Protein AF-A0A943FN64-F1 (afdb_monomer_lite)

pLDDT: mean 82.93, std 13.83, range [32.38, 96.0]

Structure (mmCIF, N/CA/C/O backbone):
data_AF-A0A943FN64-F1
#
_entry.id   AF-A0A943FN64-F1
#
loop_
_atom_site.group_PDB
_atom_site.id
_atom_site.type_symbol
_atom_site.label_atom_id
_atom_site.label_alt_id
_atom_site.label_comp_id
_atom_site.label_asym_id
_atom_site.label_entity_id
_atom_site.label_seq_id
_atom_site.pdbx_PDB_ins_code
_atom_site.Cartn_x
_atom_site.Cartn_y
_atom_site.Cartn_z
_atom_site.occupancy
_atom_site.B_iso_or_equiv
_atom_site.auth_seq_id
_atom_site.auth_comp_id
_atom_site.auth_asym_id
_atom_site.auth_atom_id
_atom_site.pdbx_PDB_model_num
ATOM 1 N N . MET A 1 1 ? -56.396 7.706 81.300 1.00 35.06 1 MET A N 1
ATOM 2 C CA . MET A 1 1 ? -55.263 6.812 80.969 1.00 35.06 1 MET A CA 1
ATOM 3 C C . MET A 1 1 ? -55.609 6.030 79.706 1.00 35.06 1 MET A C 1
ATOM 5 O O . MET A 1 1 ? -56.322 5.039 79.796 1.00 35.06 1 MET A O 1
ATOM 9 N N . HIS A 1 2 ? -55.192 6.500 78.525 1.00 42.75 2 HIS A N 1
ATOM 10 C CA . HIS A 1 2 ? -55.439 5.777 77.271 1.00 42.75 2 HIS A CA 1
ATOM 11 C C . HIS A 1 2 ? -54.360 4.707 77.064 1.00 42.75 2 HIS A C 1
ATOM 13 O O . HIS A 1 2 ? -53.169 5.008 77.015 1.00 42.75 2 HIS A O 1
ATOM 19 N N . LYS A 1 3 ? -54.796 3.446 76.985 1.00 45.81 3 LYS A N 1
ATOM 20 C CA . LYS A 1 3 ? -53.962 2.273 76.707 1.00 45.81 3 LYS A CA 1
ATOM 21 C C . LYS A 1 3 ? -53.493 2.300 75.249 1.00 45.81 3 LYS A C 1
ATOM 23 O O . LYS A 1 3 ? -54.249 1.943 74.354 1.00 45.81 3 LYS A O 1
ATOM 28 N N . LEU A 1 4 ? -52.226 2.632 75.025 1.00 53.38 4 LEU A N 1
ATOM 29 C CA . LEU A 1 4 ? -51.504 2.265 73.807 1.00 53.38 4 LEU A CA 1
ATOM 30 C C . LEU A 1 4 ? -51.121 0.786 73.924 1.00 53.38 4 LEU A C 1
ATOM 32 O O . LEU A 1 4 ? -50.088 0.450 74.497 1.00 53.38 4 LEU A O 1
ATOM 36 N N . LYS A 1 5 ? -51.988 -0.117 73.458 1.00 52.56 5 LYS A N 1
ATOM 37 C CA . LYS A 1 5 ? -51.674 -1.547 73.394 1.00 52.56 5 LYS A CA 1
ATOM 38 C C . LYS A 1 5 ? -51.757 -2.026 71.946 1.00 52.56 5 LYS A C 1
ATOM 40 O O . LYS A 1 5 ? -52.815 -1.986 71.334 1.00 52.56 5 LYS A O 1
ATOM 45 N N . ASN A 1 6 ? -50.628 -2.565 71.488 1.00 53.22 6 ASN A N 1
ATOM 46 C CA . ASN A 1 6 ? -50.543 -3.653 70.517 1.00 53.22 6 ASN A CA 1
ATOM 47 C C . ASN A 1 6 ? -50.672 -3.326 69.015 1.00 53.22 6 ASN A C 1
ATOM 49 O O . ASN A 1 6 ? -51.534 -3.870 68.337 1.00 53.22 6 ASN A O 1
ATOM 53 N N . GLN A 1 7 ? -49.749 -2.518 68.478 1.00 54.69 7 GLN A N 1
ATOM 54 C CA . GLN A 1 7 ? -49.454 -2.484 67.031 1.00 54.69 7 GLN A CA 1
ATOM 55 C C . GLN A 1 7 ? -47.970 -2.711 66.681 1.00 54.69 7 GLN A C 1
ATOM 57 O O . GLN A 1 7 ? -47.631 -2.773 65.505 1.00 54.69 7 GLN A O 1
ATOM 62 N N . GLN A 1 8 ? -47.092 -2.908 67.676 1.00 55.06 8 GLN A N 1
ATOM 63 C CA . GLN A 1 8 ? -45.633 -2.989 67.485 1.00 55.06 8 GLN A CA 1
ATOM 64 C C . GLN A 1 8 ? -45.169 -4.141 66.574 1.00 55.06 8 GLN A C 1
ATOM 66 O O . GLN A 1 8 ? -44.175 -3.983 65.875 1.00 55.06 8 GLN A O 1
ATOM 71 N N . GLY A 1 9 ? -45.880 -5.274 66.527 1.00 57.31 9 GLY A N 1
ATOM 72 C CA . GLY A 1 9 ? -45.532 -6.383 65.625 1.00 57.31 9 GLY A CA 1
ATOM 73 C C . GLY A 1 9 ? -45.861 -6.101 64.155 1.00 57.31 9 GLY A C 1
ATOM 74 O O . GLY A 1 9 ? -45.073 -6.421 63.270 1.00 57.31 9 GLY A O 1
ATOM 75 N N . ALA A 1 10 ? -46.995 -5.442 63.895 1.00 65.06 10 ALA A N 1
ATOM 76 C CA . ALA A 1 10 ? -47.422 -5.092 62.541 1.00 65.06 10 ALA A CA 1
ATOM 77 C C . ALA A 1 10 ? -46.587 -3.941 61.958 1.00 65.06 10 ALA A C 1
ATOM 79 O O . ALA A 1 10 ? -46.220 -3.985 60.786 1.00 65.06 10 ALA A O 1
ATOM 80 N N . THR A 1 11 ? -46.223 -2.941 62.770 1.00 71.12 11 THR A N 1
ATOM 81 C CA . THR A 1 11 ? -45.333 -1.853 62.336 1.00 71.12 11 THR A CA 1
ATOM 82 C C . THR A 1 11 ? -43.892 -2.308 62.136 1.00 71.12 11 THR A C 1
ATOM 84 O O . THR A 1 11 ? -43.253 -1.838 61.200 1.00 71.12 11 THR A O 1
ATOM 87 N N . LEU A 1 12 ? -43.382 -3.248 62.939 1.00 75.81 12 LEU A N 1
ATOM 88 C CA . LEU A 1 12 ? -42.040 -3.808 62.743 1.00 75.81 12 LEU A CA 1
ATOM 89 C C . LEU A 1 12 ? -41.966 -4.687 61.482 1.00 75.81 12 LEU A C 1
ATOM 91 O O . LEU A 1 12 ? -40.995 -4.606 60.733 1.00 75.81 12 LEU A O 1
ATOM 95 N N . MET A 1 13 ? -43.023 -5.451 61.187 1.00 77.19 13 MET A N 1
ATOM 96 C CA . MET A 1 13 ? -43.141 -6.214 59.940 1.00 77.19 13 MET A CA 1
ATOM 97 C C . MET A 1 13 ? -43.264 -5.300 58.711 1.00 77.19 13 MET A C 1
ATOM 99 O O . MET A 1 13 ? -42.582 -5.524 57.713 1.00 77.19 13 MET A O 1
ATOM 103 N N . MET A 1 14 ? -44.076 -4.240 58.792 1.00 82.94 14 MET A N 1
ATOM 104 C CA . MET A 1 14 ? -44.159 -3.219 57.740 1.00 82.94 14 MET A CA 1
ATOM 105 C C . MET A 1 14 ? -42.814 -2.520 57.523 1.00 82.94 14 MET A C 1
ATOM 107 O O . MET A 1 14 ? -42.403 -2.332 56.383 1.00 82.94 14 MET A O 1
ATOM 111 N N . ALA A 1 15 ? -42.090 -2.191 58.596 1.00 81.25 15 ALA A N 1
ATOM 112 C CA . ALA A 1 15 ? -40.762 -1.594 58.498 1.00 81.25 15 ALA A CA 1
ATOM 113 C C . ALA A 1 15 ? -39.759 -2.531 57.806 1.00 81.25 15 ALA A C 1
ATOM 115 O O . ALA A 1 15 ? -39.032 -2.087 56.924 1.00 81.25 15 ALA A O 1
ATOM 116 N N . LEU A 1 16 ? -39.754 -3.826 58.140 1.00 81.94 16 LEU A N 1
ATOM 117 C CA . LEU A 1 16 ? -38.908 -4.833 57.486 1.00 81.94 16 LEU A CA 1
ATOM 118 C C . LEU A 1 16 ? -39.243 -5.016 56.002 1.00 81.94 16 LEU A C 1
ATOM 120 O O . LEU A 1 16 ? -38.331 -5.092 55.182 1.00 81.94 16 LEU A O 1
ATOM 124 N N . LEU A 1 17 ? -40.529 -5.050 55.643 1.00 81.00 17 LEU A N 1
ATOM 125 C CA . LEU A 1 17 ? -40.965 -5.138 54.246 1.00 81.00 17 LEU A CA 1
ATOM 126 C C . LEU A 1 17 ? -40.544 -3.906 53.439 1.00 81.00 17 LEU A C 1
ATOM 128 O O . LEU A 1 17 ? -40.071 -4.048 52.314 1.00 81.00 17 LEU A O 1
ATOM 132 N N . LEU A 1 18 ? -40.661 -2.708 54.019 1.00 83.56 18 LEU A N 1
ATOM 133 C CA . LEU A 1 18 ? -40.190 -1.470 53.393 1.00 83.56 18 LEU A CA 1
ATOM 134 C C . LEU A 1 18 ? -38.666 -1.466 53.222 1.00 83.56 18 LEU A C 1
ATOM 136 O O . LEU A 1 18 ? -38.175 -1.055 52.174 1.00 83.56 18 LEU A O 1
ATOM 140 N N . LEU A 1 19 ? -37.921 -1.961 54.213 1.00 81.88 19 LEU A N 1
ATOM 141 C CA . LEU A 1 19 ? -36.459 -2.056 54.163 1.00 81.88 19 LEU A CA 1
ATOM 142 C C . LEU A 1 19 ? -35.998 -3.069 53.100 1.00 81.88 19 LEU A C 1
ATOM 144 O O . LEU A 1 19 ? -35.044 -2.806 52.369 1.00 81.88 19 LEU A O 1
ATOM 148 N N . LEU A 1 20 ? -36.717 -4.186 52.953 1.00 82.00 20 LEU A N 1
ATOM 149 C CA . LEU A 1 20 ? -36.480 -5.187 51.911 1.00 82.00 20 LEU A CA 1
ATOM 150 C C . LEU A 1 20 ? -36.822 -4.657 50.508 1.00 82.00 20 LEU A C 1
ATOM 152 O O . LEU A 1 20 ? -36.063 -4.857 49.562 1.00 82.00 20 LEU A O 1
ATOM 156 N N . ALA A 1 21 ? -37.942 -3.945 50.361 1.00 78.62 21 ALA A N 1
ATOM 157 C CA . ALA A 1 21 ? -38.298 -3.305 49.098 1.00 78.62 21 ALA A CA 1
ATOM 158 C C . ALA A 1 21 ? -37.261 -2.236 48.708 1.00 78.62 21 ALA A C 1
ATOM 160 O O . ALA A 1 21 ? -36.817 -2.186 47.561 1.00 78.62 21 ALA A O 1
ATOM 161 N N . ALA A 1 22 ? -36.811 -1.426 49.671 1.00 79.81 22 ALA A N 1
ATOM 162 C CA . ALA A 1 22 ? -35.786 -0.408 49.456 1.00 79.81 22 ALA A CA 1
ATOM 163 C C . ALA A 1 22 ? -34.425 -1.007 49.058 1.00 79.81 22 ALA A C 1
ATOM 165 O O . ALA A 1 22 ? -33.737 -0.447 48.197 1.00 79.81 22 ALA A O 1
ATOM 166 N N . SER A 1 23 ? -34.032 -2.150 49.632 1.00 78.44 23 SER A N 1
ATOM 167 C CA . SER A 1 23 ? -32.774 -2.817 49.277 1.00 78.44 23 SER A CA 1
ATOM 168 C C . SER A 1 23 ? -32.811 -3.416 47.868 1.00 78.44 23 SER A C 1
ATOM 170 O O . SER A 1 23 ? -31.848 -3.258 47.117 1.00 78.44 23 SER A O 1
ATOM 172 N N . MET A 1 24 ? -33.937 -4.014 47.460 1.00 82.75 24 MET A N 1
ATOM 173 C CA . MET A 1 24 ? -34.119 -4.539 46.103 1.00 82.75 24 MET A CA 1
ATOM 174 C C . MET A 1 24 ? -34.058 -3.420 45.055 1.00 82.75 24 MET A C 1
ATOM 176 O O . MET A 1 24 ? -33.341 -3.540 44.062 1.00 82.75 24 MET A O 1
ATOM 180 N N . VAL A 1 25 ? -34.749 -2.301 45.300 1.00 80.25 25 VAL A N 1
ATOM 181 C CA . VAL A 1 25 ? -34.718 -1.129 44.411 1.00 80.25 25 VAL A CA 1
ATOM 182 C C . VAL A 1 25 ? -33.304 -0.545 44.318 1.00 80.25 25 VAL A C 1
ATOM 184 O O . VAL A 1 25 ? -32.839 -0.242 43.220 1.00 80.25 25 VAL A O 1
ATOM 187 N N . SER A 1 26 ? -32.577 -0.461 45.436 1.00 80.00 26 SER A N 1
ATOM 188 C CA . SER A 1 26 ? -31.186 0.018 45.452 1.00 80.00 26 SER A CA 1
ATOM 189 C C . SER A 1 26 ? -30.248 -0.881 44.638 1.00 80.00 26 SER A C 1
ATOM 191 O O . SER A 1 26 ? -29.424 -0.377 43.876 1.00 80.00 26 SER A O 1
ATOM 193 N N . ALA A 1 27 ? -30.395 -2.206 44.740 1.00 74.94 27 ALA A N 1
ATOM 194 C CA . ALA A 1 27 ? -29.595 -3.162 43.972 1.00 74.94 27 ALA A CA 1
ATOM 195 C C . ALA A 1 27 ? -29.851 -3.060 42.458 1.00 74.94 27 ALA A C 1
ATOM 197 O O . ALA A 1 27 ? -28.909 -3.122 41.665 1.00 74.94 27 ALA A O 1
ATOM 198 N N . VAL A 1 28 ? -31.107 -2.854 42.047 1.00 75.31 28 VAL A N 1
ATOM 199 C CA . VAL A 1 28 ? -31.470 -2.661 40.633 1.00 75.31 28 VAL A CA 1
ATOM 200 C C . VAL A 1 28 ? -30.899 -1.349 40.092 1.00 75.31 28 VAL A C 1
ATOM 202 O O . VAL A 1 28 ? -30.296 -1.357 39.021 1.00 75.31 28 VAL A O 1
ATOM 205 N N . ILE A 1 29 ? -31.024 -0.241 40.832 1.00 78.94 29 ILE A N 1
ATOM 206 C CA . ILE A 1 29 ? -30.464 1.060 40.427 1.00 78.94 29 ILE A CA 1
ATOM 207 C C . ILE A 1 29 ? -28.940 0.977 40.309 1.00 78.94 29 ILE A C 1
ATOM 209 O O . ILE A 1 29 ? -28.384 1.445 39.317 1.00 78.94 29 ILE A O 1
ATOM 213 N N . LEU A 1 30 ? -28.267 0.341 41.273 1.00 72.38 30 LEU A N 1
ATOM 214 C CA . LEU A 1 30 ? -26.818 0.149 41.231 1.00 72.38 30 LEU A CA 1
ATOM 215 C C . LEU A 1 30 ? -26.409 -0.687 40.014 1.00 72.38 30 LEU A C 1
ATOM 217 O O . LEU A 1 30 ? -25.522 -0.284 39.272 1.00 72.38 30 LEU A O 1
ATOM 221 N N . THR A 1 31 ? -27.100 -1.799 39.751 1.00 68.88 31 THR A N 1
ATOM 222 C CA . THR A 1 31 ? -26.827 -2.660 38.588 1.00 68.88 31 THR A CA 1
ATOM 223 C C . THR A 1 31 ? -27.058 -1.916 37.272 1.00 68.88 31 THR A C 1
ATOM 225 O O . THR A 1 31 ? -26.237 -2.007 36.360 1.00 68.88 31 THR A O 1
ATOM 228 N N . ALA A 1 32 ? -28.131 -1.128 37.172 1.00 62.03 32 ALA A N 1
ATOM 229 C CA . ALA A 1 32 ? -28.422 -0.304 36.003 1.00 62.03 32 ALA A CA 1
ATOM 230 C C . ALA A 1 32 ? -27.352 0.781 35.788 1.00 62.03 32 ALA A C 1
ATOM 232 O O . ALA A 1 32 ? -26.863 0.941 34.666 1.00 62.03 32 ALA A O 1
ATOM 233 N N . ALA A 1 33 ? -26.925 1.465 36.854 1.00 62.78 33 ALA A N 1
ATOM 234 C CA . ALA A 1 33 ? -25.858 2.462 36.817 1.00 62.78 33 ALA A CA 1
ATOM 235 C C . ALA A 1 33 ? -24.506 1.840 36.435 1.00 62.78 33 ALA A C 1
ATOM 237 O O . ALA A 1 33 ? -23.836 2.349 35.540 1.00 62.78 33 ALA A O 1
ATOM 238 N N . THR A 1 34 ? -24.131 0.702 37.031 1.00 67.81 34 THR A N 1
ATOM 239 C CA . THR A 1 34 ? -22.907 -0.034 36.679 1.00 67.81 34 THR A CA 1
ATOM 240 C C . THR A 1 34 ? -22.961 -0.554 35.244 1.00 67.81 34 THR A C 1
ATOM 242 O O . THR A 1 34 ? -21.963 -0.470 34.537 1.00 67.81 34 THR A O 1
ATOM 245 N N . SER A 1 35 ? -24.114 -1.046 34.774 1.00 61.06 35 SER A N 1
ATOM 246 C CA . SER A 1 35 ? -24.270 -1.480 33.379 1.00 61.06 35 SER A CA 1
ATOM 247 C C . SER A 1 35 ? -24.101 -0.315 32.403 1.00 61.06 35 SER A C 1
ATOM 249 O O . SER A 1 35 ? -23.416 -0.463 31.396 1.00 61.06 35 SER A O 1
ATOM 251 N N . SER A 1 36 ? -24.649 0.858 32.737 1.00 61.72 36 SER A N 1
ATOM 252 C CA . SER A 1 36 ? -24.532 2.076 31.932 1.00 61.72 36 SER A CA 1
ATOM 253 C C . SER A 1 36 ? -23.096 2.602 31.926 1.00 61.72 36 SER A C 1
ATOM 255 O O . SER A 1 36 ? -22.594 2.983 30.872 1.00 61.72 36 SER A O 1
ATOM 257 N N . ALA A 1 37 ? -22.414 2.561 33.076 1.00 64.00 37 ALA A N 1
ATOM 258 C CA . ALA A 1 37 ? -21.006 2.930 33.209 1.00 64.00 37 ALA A CA 1
ATOM 259 C C . ALA A 1 37 ? -20.096 2.005 32.387 1.00 64.00 37 ALA A C 1
ATOM 261 O O . ALA A 1 37 ? -19.296 2.494 31.597 1.00 64.00 37 ALA A O 1
ATOM 262 N N . ARG A 1 38 ? -20.286 0.681 32.476 1.00 64.44 38 ARG A N 1
ATOM 263 C CA . ARG A 1 38 ? -19.555 -0.293 31.646 1.00 64.44 38 ARG A CA 1
ATOM 264 C C . ARG A 1 38 ? -19.809 -0.086 30.156 1.00 64.44 38 ARG A C 1
ATOM 266 O O . ARG A 1 38 ? -18.881 -0.155 29.362 1.00 64.44 38 ARG A O 1
ATOM 273 N N . ARG A 1 39 ? -21.055 0.202 29.767 1.00 64.56 39 ARG A N 1
ATOM 274 C CA . ARG A 1 39 ? -21.396 0.525 28.372 1.00 64.56 39 ARG A CA 1
ATOM 275 C C . ARG A 1 39 ? -20.655 1.768 27.887 1.00 64.56 39 ARG A C 1
ATOM 277 O O . ARG A 1 39 ? -20.166 1.774 26.768 1.00 64.56 39 ARG A O 1
ATOM 284 N N . LEU A 1 40 ? -20.560 2.797 28.728 1.00 68.62 40 LEU A N 1
ATOM 285 C CA . LEU A 1 40 ? -19.849 4.032 28.409 1.00 68.62 40 LEU A CA 1
ATOM 286 C C . LEU A 1 40 ? -18.331 3.818 28.299 1.00 68.62 40 LEU A C 1
ATOM 288 O O . LEU A 1 40 ? -17.702 4.385 27.408 1.00 68.62 40 LEU A O 1
ATOM 292 N N . GLU A 1 41 ? -17.748 3.009 29.183 1.00 70.56 41 GLU A N 1
ATOM 293 C CA . GLU A 1 41 ? -16.330 2.639 29.123 1.00 70.56 41 GLU A CA 1
ATOM 294 C C . GLU A 1 41 ? -16.016 1.814 27.870 1.00 70.56 41 GLU A C 1
ATOM 296 O O . GLU A 1 41 ? -15.083 2.158 27.146 1.00 70.56 41 GLU A O 1
ATOM 301 N N . ASN A 1 42 ? -16.839 0.814 27.541 1.00 69.50 42 ASN A N 1
ATOM 302 C CA . ASN A 1 42 ? -16.681 0.022 26.318 1.00 69.50 42 ASN A CA 1
ATOM 303 C C . ASN A 1 42 ? -16.861 0.875 25.053 1.00 69.50 42 ASN A C 1
ATOM 305 O O . ASN A 1 42 ? -16.061 0.770 24.126 1.00 69.50 42 ASN A O 1
ATOM 309 N N . ASP A 1 43 ? -17.853 1.772 25.022 1.00 74.56 43 ASP A N 1
ATOM 310 C CA . ASP A 1 43 ? -18.037 2.716 23.912 1.00 74.56 43 ASP A CA 1
ATOM 311 C C . ASP A 1 43 ? -16.817 3.635 23.750 1.00 74.56 43 ASP A C 1
ATOM 313 O O . ASP A 1 43 ? -16.452 4.002 22.631 1.00 74.56 43 ASP A O 1
ATOM 317 N N . ARG A 1 44 ? -16.171 4.026 24.855 1.00 77.38 44 ARG A N 1
ATOM 318 C CA . ARG A 1 44 ? -14.956 4.845 24.823 1.00 77.38 44 ARG A CA 1
ATOM 319 C C . ARG A 1 44 ? -13.754 4.052 24.314 1.00 77.38 44 ARG A C 1
ATOM 321 O O . ARG A 1 44 ? -13.059 4.560 23.436 1.00 77.38 44 ARG A O 1
ATOM 328 N N . ALA A 1 45 ? -13.548 2.835 24.812 1.00 77.12 45 ALA A N 1
ATOM 329 C CA . ALA A 1 45 ? -12.474 1.948 24.372 1.00 77.12 45 ALA A CA 1
ATOM 330 C C . ALA A 1 45 ? -12.596 1.626 22.873 1.00 77.12 45 ALA A C 1
ATOM 332 O O . ALA A 1 45 ? -11.653 1.837 22.116 1.00 77.12 45 ALA A O 1
ATOM 333 N N . ALA A 1 46 ? -13.793 1.255 22.407 1.00 76.38 46 ALA A N 1
ATOM 334 C CA . ALA A 1 46 ? -14.058 0.986 20.992 1.00 76.38 46 ALA A CA 1
ATOM 335 C C . ALA A 1 46 ? -13.832 2.219 20.096 1.00 76.38 46 ALA A C 1
ATOM 337 O O . ALA A 1 46 ? -13.328 2.105 18.977 1.00 76.38 46 ALA A O 1
ATOM 338 N N . ARG A 1 47 ? -14.168 3.426 20.576 1.00 78.69 47 ARG A N 1
ATOM 339 C CA . ARG A 1 47 ? -13.870 4.672 19.847 1.00 78.69 47 ARG A CA 1
ATOM 340 C C . ARG A 1 47 ? -12.375 4.949 19.768 1.00 78.69 47 ARG A C 1
ATOM 342 O O . ARG A 1 47 ? -11.911 5.384 18.719 1.00 78.69 47 ARG A O 1
ATOM 349 N N . GLN A 1 48 ? -11.637 4.735 20.854 1.00 80.94 48 GLN A N 1
ATOM 350 C CA . GLN A 1 48 ? -10.187 4.924 20.868 1.00 80.94 48 GLN A CA 1
ATOM 351 C C . GLN A 1 48 ? -9.504 3.939 19.917 1.00 80.94 48 GLN A C 1
ATOM 353 O O . GLN A 1 48 ? -8.755 4.386 19.054 1.00 80.94 48 GLN A O 1
ATOM 358 N N . ALA A 1 49 ? -9.870 2.657 19.971 1.00 82.19 49 ALA A N 1
ATOM 359 C CA . ALA A 1 49 ? -9.414 1.633 19.034 1.00 82.19 49 ALA A CA 1
ATOM 360 C C . ALA A 1 49 ? -9.640 2.048 17.571 1.00 82.19 49 ALA A C 1
ATOM 362 O O . ALA A 1 49 ? -8.708 2.083 16.768 1.00 82.19 49 ALA A O 1
ATOM 363 N N . TYR A 1 50 ? -10.866 2.463 17.231 1.00 84.00 50 TYR A N 1
ATOM 364 C CA . TYR A 1 50 ? -11.189 2.940 15.886 1.00 84.00 50 TYR A CA 1
ATOM 365 C C . TYR A 1 50 ? -10.332 4.142 15.465 1.00 84.00 50 TYR A C 1
ATOM 367 O O . TYR A 1 50 ? -9.856 4.198 14.331 1.00 84.00 50 TYR A O 1
ATOM 375 N N . LEU A 1 51 ? -10.125 5.126 16.345 1.00 85.75 51 LEU A N 1
ATOM 376 C CA . LEU A 1 51 ? -9.316 6.307 16.036 1.00 85.75 51 LEU A CA 1
ATOM 377 C C . LEU A 1 51 ? -7.842 5.952 15.821 1.00 85.75 51 LEU A C 1
ATOM 379 O O . LEU A 1 51 ? -7.241 6.472 14.883 1.00 85.75 51 LEU A O 1
ATOM 383 N N . THR A 1 52 ? -7.284 5.049 16.625 1.00 86.75 52 THR A N 1
ATOM 384 C CA . THR A 1 52 ? -5.903 4.572 16.477 1.00 86.75 52 THR A CA 1
ATOM 385 C C . THR A 1 52 ? -5.726 3.840 15.147 1.00 86.75 52 THR A C 1
ATOM 387 O O . THR A 1 52 ? -4.901 4.246 14.326 1.00 86.75 52 THR A O 1
ATOM 390 N N . VAL A 1 53 ? -6.571 2.841 14.867 1.00 89.38 53 VAL A N 1
ATOM 391 C CA . VAL A 1 53 ? -6.490 2.047 13.629 1.00 89.38 53 VAL A CA 1
ATOM 392 C C . VAL A 1 53 ? -6.779 2.909 12.395 1.00 89.38 53 VAL A C 1
ATOM 394 O O . VAL A 1 53 ? -6.082 2.803 11.388 1.00 89.38 53 VAL A O 1
ATOM 397 N N . SER A 1 54 ? -7.757 3.820 12.454 1.00 89.50 54 SER A N 1
ATOM 398 C CA . SER A 1 54 ? -8.052 4.724 11.329 1.00 89.50 54 SER A CA 1
ATOM 399 C C . SER A 1 54 ? -6.956 5.762 11.091 1.00 89.50 54 SER A C 1
ATOM 401 O O . SER A 1 54 ? -6.710 6.125 9.941 1.00 89.50 54 SER A O 1
ATOM 403 N N . SER A 1 55 ? -6.270 6.221 12.141 1.00 88.38 55 SER A N 1
ATOM 404 C CA . SER A 1 55 ? -5.111 7.110 12.001 1.00 88.38 55 SER A CA 1
ATOM 405 C C . SER A 1 55 ? -3.944 6.375 11.353 1.00 88.38 55 SER A C 1
ATOM 407 O O . SER A 1 55 ? -3.381 6.885 10.387 1.00 88.38 55 SER A O 1
ATOM 409 N N . ALA A 1 56 ? -3.653 5.148 11.797 1.00 89.00 56 ALA A N 1
ATOM 410 C CA . ALA A 1 56 ? -2.671 4.283 11.151 1.00 89.00 56 ALA A CA 1
ATOM 411 C C . ALA A 1 56 ? -3.019 4.052 9.672 1.00 89.00 56 ALA A C 1
ATOM 413 O O . ALA A 1 56 ? -2.187 4.294 8.804 1.00 89.00 56 ALA A O 1
ATOM 414 N N . ALA A 1 57 ? -4.270 3.700 9.360 1.00 91.44 57 ALA A N 1
ATOM 415 C CA . ALA A 1 57 ? -4.725 3.481 7.987 1.00 91.44 57 ALA A CA 1
ATOM 416 C C . ALA A 1 57 ? -4.547 4.724 7.100 1.00 91.44 57 ALA A C 1
ATOM 418 O O . ALA A 1 57 ? -4.116 4.607 5.956 1.00 91.44 57 ALA A O 1
ATOM 419 N N . ARG A 1 58 ? -4.844 5.923 7.616 1.00 91.50 58 ARG A N 1
ATOM 420 C CA . ARG A 1 58 ? -4.622 7.176 6.876 1.00 91.50 58 ARG A CA 1
ATOM 421 C C . ARG A 1 58 ? -3.140 7.450 6.650 1.00 91.50 58 ARG A C 1
ATOM 423 O O . ARG A 1 58 ? -2.787 7.825 5.542 1.00 91.50 58 ARG A O 1
ATOM 430 N N . LEU A 1 59 ? -2.287 7.208 7.647 1.00 91.62 59 LEU A N 1
ATOM 431 C CA . LEU A 1 59 ? -0.835 7.334 7.489 1.00 91.62 59 LEU A CA 1
ATOM 432 C C . LEU A 1 59 ? -0.303 6.376 6.412 1.00 91.62 59 LEU A C 1
ATOM 434 O O . LEU A 1 59 ? 0.453 6.810 5.549 1.00 91.62 59 LEU A O 1
ATOM 438 N N . LEU A 1 60 ? -0.739 5.106 6.418 1.00 92.88 60 LEU A N 1
ATOM 439 C CA . LEU A 1 60 ? -0.396 4.129 5.371 1.00 92.88 60 LEU A CA 1
ATOM 440 C C . LEU A 1 60 ? -0.847 4.609 3.994 1.00 92.88 60 LEU A C 1
ATOM 442 O O . LEU A 1 60 ? -0.072 4.599 3.042 1.00 92.88 60 LEU A O 1
ATOM 446 N N . ARG A 1 61 ? -2.109 5.032 3.893 1.00 94.50 61 ARG A N 1
ATOM 447 C CA . ARG A 1 61 ? -2.696 5.514 2.646 1.00 94.50 61 ARG A CA 1
ATOM 448 C C . ARG A 1 61 ? -1.903 6.692 2.096 1.00 94.50 61 ARG A C 1
ATOM 450 O O . ARG A 1 61 ? -1.550 6.677 0.926 1.00 94.50 61 ARG A O 1
ATOM 457 N N . ASP A 1 62 ? -1.639 7.697 2.921 1.00 94.00 62 ASP A N 1
ATOM 458 C CA . ASP A 1 62 ? -1.011 8.934 2.470 1.00 94.00 62 ASP A CA 1
ATOM 459 C C . ASP A 1 62 ? 0.456 8.696 2.054 1.00 94.00 62 ASP A C 1
ATOM 461 O O . ASP A 1 62 ? 0.900 9.271 1.064 1.00 94.00 62 ASP A O 1
ATOM 465 N N . ASP A 1 63 ? 1.197 7.803 2.721 1.00 94.25 63 ASP A N 1
ATOM 466 C CA . ASP A 1 63 ? 2.558 7.411 2.304 1.00 94.25 63 ASP A CA 1
ATOM 467 C C . ASP A 1 63 ? 2.553 6.665 0.958 1.00 94.25 63 ASP A C 1
ATOM 469 O O . ASP A 1 63 ? 3.337 6.994 0.069 1.00 94.25 63 ASP A O 1
ATOM 473 N N . ILE A 1 64 ? 1.611 5.735 0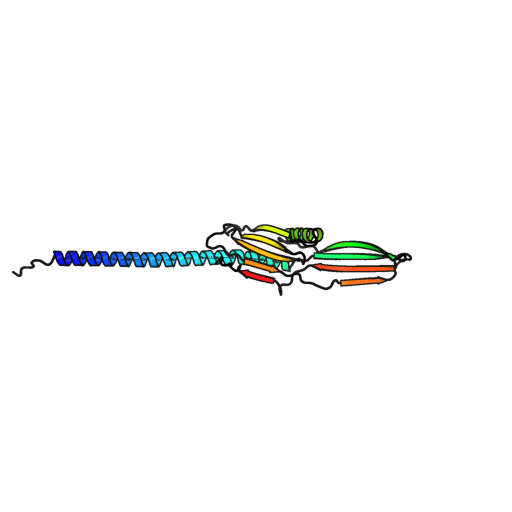.754 1.00 94.50 64 ILE A N 1
ATOM 474 C CA . ILE A 1 64 ? 1.489 4.969 -0.500 1.00 94.50 64 ILE A CA 1
ATOM 475 C C . ILE A 1 64 ? 1.016 5.853 -1.660 1.00 94.50 64 ILE A C 1
ATOM 477 O O . ILE A 1 64 ? 1.520 5.720 -2.771 1.00 94.50 64 ILE A O 1
ATOM 481 N N . LEU A 1 65 ? 0.081 6.777 -1.427 1.00 94.19 65 LEU A N 1
ATOM 482 C CA . LEU A 1 65 ? -0.390 7.708 -2.461 1.00 94.19 65 LEU A CA 1
ATOM 483 C C . LEU A 1 65 ? 0.709 8.670 -2.934 1.00 94.19 65 LEU A C 1
ATOM 485 O O . LEU A 1 65 ? 0.660 9.147 -4.064 1.00 94.19 65 LEU A O 1
ATOM 489 N N . ASN A 1 66 ? 1.708 8.938 -2.092 1.00 93.31 66 ASN A N 1
ATOM 490 C CA . ASN A 1 66 ? 2.887 9.720 -2.463 1.00 93.31 66 ASN A CA 1
ATOM 491 C C . ASN A 1 66 ? 4.011 8.864 -3.080 1.00 93.31 66 ASN A C 1
ATOM 493 O O . ASN A 1 66 ? 5.030 9.404 -3.516 1.00 93.31 66 ASN A O 1
ATOM 497 N N . ALA A 1 67 ? 3.849 7.540 -3.131 1.00 94.25 67 ALA A N 1
ATOM 498 C CA . ALA A 1 67 ? 4.824 6.621 -3.693 1.00 94.25 67 ALA A CA 1
ATOM 499 C C . ALA A 1 67 ? 4.559 6.333 -5.179 1.00 94.25 67 ALA A C 1
ATOM 501 O O . ALA A 1 67 ? 3.423 6.258 -5.646 1.00 94.25 67 ALA A O 1
ATOM 502 N N . SER A 1 68 ? 5.636 6.109 -5.931 1.00 94.06 68 SER A N 1
ATOM 503 C CA . SER A 1 68 ? 5.559 5.593 -7.297 1.00 94.06 68 SER A CA 1
ATOM 504 C C . SER A 1 68 ? 6.817 4.815 -7.668 1.00 94.06 68 SER A C 1
ATOM 506 O O . SER A 1 68 ? 7.897 5.043 -7.115 1.00 94.06 68 SER A O 1
ATOM 508 N N . PHE A 1 69 ? 6.665 3.904 -8.623 1.00 94.31 69 PHE A N 1
ATOM 509 C CA . PHE A 1 69 ? 7.771 3.315 -9.365 1.00 94.31 69 PHE A CA 1
ATOM 510 C C . PHE A 1 69 ? 7.777 3.899 -10.768 1.00 94.31 69 PHE A C 1
ATOM 512 O O . PHE A 1 69 ? 6.744 3.894 -11.435 1.00 94.31 69 PHE A O 1
ATOM 519 N N . VAL A 1 70 ? 8.933 4.361 -11.235 1.00 94.31 70 VAL A N 1
ATOM 520 C CA . VAL A 1 70 ? 9.113 4.768 -12.633 1.00 94.31 70 VAL A CA 1
ATOM 521 C C . VAL A 1 70 ? 10.223 3.925 -13.228 1.00 94.31 70 VAL A C 1
ATOM 523 O O . VAL A 1 70 ? 11.356 3.946 -12.746 1.00 94.31 70 VAL A O 1
ATOM 526 N N . GLN A 1 71 ? 9.888 3.180 -14.276 1.00 93.75 71 GLN A N 1
ATOM 527 C CA . GLN A 1 71 ? 10.812 2.331 -15.009 1.00 93.75 71 GLN A CA 1
ATOM 528 C C . GLN A 1 71 ? 10.960 2.848 -16.433 1.00 93.75 71 GLN A C 1
ATOM 530 O O . GLN A 1 71 ? 9.980 2.985 -17.163 1.00 93.75 71 GLN A O 1
ATOM 535 N N . GLU A 1 72 ? 12.199 3.083 -16.838 1.00 95.25 72 GLU A N 1
ATOM 536 C CA . GLU A 1 72 ? 12.561 3.411 -18.209 1.00 95.25 72 GLU A CA 1
ATOM 537 C C . GLU A 1 72 ? 13.158 2.168 -18.869 1.00 95.25 72 GLU A C 1
ATOM 539 O O . GLU A 1 72 ? 14.081 1.553 -18.334 1.00 95.25 72 GLU A O 1
ATOM 544 N N . THR A 1 73 ? 12.615 1.775 -20.018 1.00 95.44 73 THR A N 1
ATOM 545 C CA . THR A 1 73 ? 13.130 0.678 -20.841 1.00 95.44 73 THR A CA 1
ATOM 546 C C . THR A 1 73 ? 13.543 1.221 -22.195 1.00 95.44 73 THR A C 1
ATOM 548 O O . THR A 1 73 ? 12.717 1.749 -22.939 1.00 95.44 73 THR A O 1
ATOM 551 N N . VAL A 1 74 ? 14.826 1.081 -22.515 1.00 95.75 74 VAL A N 1
ATOM 552 C CA . VAL A 1 74 ? 15.407 1.502 -23.787 1.00 95.75 74 VAL A CA 1
ATOM 553 C C . VAL A 1 74 ? 15.617 0.271 -24.653 1.00 95.75 74 VAL A C 1
ATOM 555 O O . VAL A 1 74 ? 16.410 -0.610 -24.317 1.00 95.75 74 VAL A O 1
ATOM 558 N N . LYS A 1 75 ? 14.918 0.232 -25.785 1.00 96.00 75 LYS A N 1
ATOM 559 C CA . LYS A 1 75 ? 15.059 -0.771 -26.836 1.00 96.00 75 LYS A CA 1
ATOM 560 C C . LYS A 1 75 ? 15.842 -0.181 -28.000 1.00 96.00 75 LYS A C 1
ATOM 562 O O . LYS A 1 75 ? 15.361 0.730 -28.670 1.00 96.00 75 LYS A O 1
ATOM 567 N N . THR A 1 76 ? 17.019 -0.727 -28.277 1.00 94.81 76 THR A N 1
ATOM 568 C CA . THR A 1 76 ? 17.805 -0.377 -29.467 1.00 94.81 76 THR A CA 1
ATOM 569 C C . THR A 1 76 ? 17.584 -1.437 -30.532 1.00 94.81 76 THR A C 1
ATOM 571 O O . THR A 1 76 ? 17.904 -2.601 -30.313 1.00 94.81 76 THR A O 1
ATOM 574 N N . THR A 1 77 ? 17.042 -1.041 -31.679 1.00 94.88 77 THR A N 1
ATOM 575 C CA . THR A 1 77 ? 16.838 -1.897 -32.852 1.00 94.88 77 THR A CA 1
ATOM 576 C C . THR A 1 77 ? 17.905 -1.583 -33.893 1.00 94.88 77 THR A C 1
ATOM 578 O O . THR A 1 77 ? 18.117 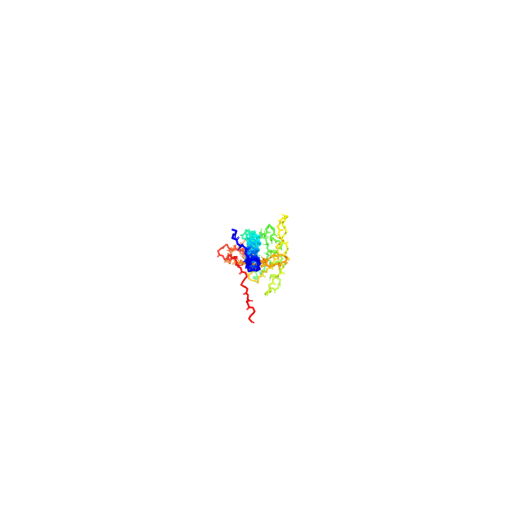-0.426 -34.262 1.00 94.88 77 THR A O 1
ATOM 581 N N . TYR A 1 78 ? 18.589 -2.614 -34.370 1.00 93.69 78 TYR A N 1
ATOM 582 C CA . TYR A 1 78 ? 19.690 -2.510 -35.320 1.00 93.69 78 TYR A CA 1
ATOM 583 C C . TYR A 1 78 ? 19.206 -2.708 -36.763 1.00 93.69 78 TYR A C 1
ATOM 585 O O . TYR A 1 78 ? 18.109 -3.203 -37.022 1.00 93.69 78 TYR A O 1
ATOM 593 N N . THR A 1 79 ? 20.028 -2.317 -37.736 1.00 92.00 79 THR A N 1
ATOM 594 C CA . THR A 1 79 ? 19.694 -2.417 -39.170 1.00 92.00 79 THR A CA 1
ATOM 595 C C . THR A 1 79 ? 19.589 -3.856 -39.681 1.00 92.00 79 THR A C 1
ATOM 597 O O . THR A 1 79 ? 18.968 -4.091 -40.712 1.00 92.00 79 THR A O 1
ATOM 600 N N . ASN A 1 80 ? 20.152 -4.819 -38.947 1.00 93.56 80 ASN A N 1
ATOM 601 C CA . ASN A 1 80 ? 20.002 -6.261 -39.165 1.00 93.56 80 ASN A CA 1
ATOM 602 C C . ASN A 1 80 ? 18.774 -6.866 -38.448 1.00 93.56 80 ASN A C 1
ATOM 604 O O . ASN A 1 80 ? 18.718 -8.081 -38.275 1.00 93.56 80 ASN A O 1
ATOM 608 N N . ASP A 1 81 ? 17.858 -6.027 -37.958 1.00 90.00 81 ASP A N 1
ATOM 609 C CA . ASP A 1 81 ? 16.615 -6.388 -37.258 1.00 90.00 81 ASP A CA 1
ATOM 610 C C . ASP A 1 81 ? 16.783 -7.107 -35.909 1.00 90.00 81 ASP A C 1
ATOM 612 O O . ASP A 1 81 ? 15.810 -7.561 -35.308 1.00 90.00 81 ASP A O 1
ATOM 616 N N . THR A 1 82 ? 18.003 -7.161 -35.369 1.00 94.94 82 THR A N 1
ATOM 617 C CA . THR A 1 82 ? 18.215 -7.540 -33.963 1.00 94.94 82 THR A CA 1
ATOM 618 C C . THR A 1 82 ? 17.880 -6.384 -33.020 1.00 94.94 82 THR A C 1
ATOM 620 O O . THR A 1 82 ? 17.932 -5.216 -33.411 1.00 94.94 82 THR A O 1
ATOM 623 N N . SER A 1 83 ? 17.563 -6.691 -31.758 1.00 93.12 83 SER A N 1
ATOM 624 C CA . SER A 1 83 ? 17.340 -5.672 -30.729 1.00 93.12 83 SER A CA 1
ATOM 625 C C . SER A 1 83 ? 17.987 -6.013 -29.393 1.00 93.12 83 SER A C 1
ATOM 627 O O . SER A 1 83 ? 18.013 -7.176 -28.992 1.00 93.12 83 SER A O 1
ATOM 629 N N . THR A 1 84 ? 18.434 -4.987 -28.676 1.00 95.62 84 THR A N 1
ATOM 630 C CA . THR A 1 84 ? 18.829 -5.060 -27.264 1.00 95.62 84 THR A CA 1
ATOM 631 C C . THR A 1 84 ? 17.882 -4.217 -26.422 1.00 95.62 84 THR A C 1
ATOM 633 O O . THR A 1 84 ? 17.408 -3.171 -26.867 1.00 95.62 84 THR A O 1
ATOM 636 N N . GLU A 1 85 ? 17.597 -4.672 -25.206 1.00 95.50 85 GLU A N 1
ATOM 637 C CA . GLU A 1 85 ? 16.745 -3.959 -24.255 1.00 95.50 85 GLU A CA 1
ATOM 638 C C . GLU A 1 85 ? 17.488 -3.781 -22.934 1.00 95.50 85 GLU A C 1
ATOM 640 O O . GLU A 1 85 ? 18.197 -4.674 -22.467 1.00 95.50 85 GLU A O 1
ATOM 645 N N . THR A 1 86 ? 17.371 -2.598 -22.343 1.00 94.81 86 THR A N 1
ATOM 646 C CA . THR A 1 86 ? 17.892 -2.304 -21.007 1.00 94.81 86 THR A CA 1
ATOM 647 C C . THR A 1 86 ? 16.833 -1.548 -20.230 1.00 94.81 86 THR A C 1
ATOM 649 O O . THR A 1 86 ? 16.317 -0.541 -20.712 1.00 94.81 86 THR A O 1
ATOM 652 N N . SER A 1 87 ? 16.527 -2.022 -19.025 1.00 92.06 87 SER A N 1
ATOM 653 C CA . SER A 1 87 ? 15.574 -1.378 -18.125 1.00 92.06 87 SER A CA 1
ATOM 654 C C . SER A 1 87 ? 16.285 -0.821 -16.902 1.00 92.06 87 SER A C 1
ATOM 656 O O . SER A 1 87 ? 17.199 -1.443 -16.357 1.00 92.06 87 SER A O 1
ATOM 658 N N . ARG A 1 88 ? 15.840 0.347 -16.450 1.00 92.69 88 ARG A N 1
ATOM 659 C CA . ARG A 1 88 ? 16.312 0.989 -15.229 1.00 92.69 88 ARG A CA 1
ATOM 660 C C . ARG A 1 88 ? 15.137 1.592 -14.477 1.00 92.69 88 ARG A C 1
ATOM 662 O O . ARG A 1 88 ? 14.315 2.297 -15.054 1.00 92.69 88 ARG A O 1
ATOM 669 N N . GLU A 1 89 ? 15.105 1.366 -13.171 1.00 91.75 89 GLU A N 1
ATOM 670 C CA . GLU A 1 89 ? 14.226 2.114 -12.279 1.00 91.75 89 GLU A CA 1
ATOM 671 C C . GLU A 1 89 ? 14.823 3.512 -12.045 1.00 91.75 89 GLU A C 1
ATOM 673 O O . GLU A 1 89 ? 15.961 3.652 -11.586 1.00 91.75 89 GLU A O 1
ATOM 678 N N . THR A 1 90 ? 14.087 4.549 -12.441 1.00 91.06 90 THR A N 1
ATOM 679 C CA . THR A 1 90 ? 14.489 5.958 -12.305 1.00 91.06 90 THR A CA 1
ATOM 680 C C . THR A 1 90 ? 13.887 6.600 -11.061 1.00 91.06 90 THR A C 1
ATOM 682 O O . THR A 1 90 ? 14.473 7.532 -10.517 1.00 91.06 90 THR A O 1
ATOM 685 N N . THR A 1 91 ? 12.751 6.082 -10.588 1.00 93.50 91 THR A N 1
ATOM 686 C CA . THR A 1 91 ? 12.099 6.499 -9.342 1.00 93.50 91 THR A CA 1
ATOM 687 C C . THR A 1 91 ? 11.658 5.270 -8.564 1.00 93.50 91 THR A C 1
ATOM 689 O O . THR A 1 91 ? 11.035 4.373 -9.131 1.00 93.50 91 THR A O 1
ATOM 692 N N . SER A 1 92 ? 11.944 5.270 -7.264 1.00 92.75 92 SER A N 1
ATOM 693 C CA . SER A 1 92 ? 11.535 4.225 -6.327 1.00 92.75 92 SER A CA 1
ATOM 694 C C . SER A 1 92 ? 10.790 4.847 -5.144 1.00 92.75 92 SER A C 1
ATOM 696 O O . SER A 1 92 ? 11.160 5.946 -4.715 1.00 92.75 92 SER A O 1
ATOM 698 N N . PRO A 1 93 ? 9.844 4.128 -4.518 1.00 93.19 93 PRO A N 1
ATOM 699 C CA . PRO A 1 93 ? 9.208 4.566 -3.287 1.00 93.19 93 PRO A CA 1
ATOM 700 C C . PRO A 1 93 ? 10.212 4.860 -2.172 1.00 93.19 93 PRO A C 1
ATOM 702 O O . PRO A 1 93 ? 11.220 4.157 -1.991 1.00 93.19 93 PRO A O 1
ATOM 705 N N . THR A 1 94 ? 9.883 5.886 -1.396 1.00 91.38 94 THR A N 1
ATOM 706 C CA . THR A 1 94 ? 10.538 6.263 -0.140 1.00 91.38 94 THR A CA 1
ATOM 707 C C . THR A 1 94 ? 9.470 6.388 0.945 1.00 91.38 94 THR A C 1
ATOM 709 O O . THR A 1 94 ? 8.299 6.153 0.664 1.00 91.38 94 THR A O 1
ATOM 712 N N . GLY A 1 95 ? 9.870 6.687 2.178 1.00 89.06 95 GLY A N 1
ATOM 713 C CA . GLY A 1 95 ? 8.950 6.670 3.311 1.00 89.06 95 GLY A CA 1
ATOM 714 C C . GLY A 1 95 ? 8.907 5.307 3.986 1.00 89.06 95 GLY A C 1
ATOM 715 O O . GLY A 1 95 ? 9.779 4.455 3.781 1.00 89.06 95 GLY A O 1
ATOM 716 N N . PHE A 1 96 ? 7.923 5.122 4.852 1.00 87.31 96 PHE A N 1
ATOM 717 C CA . PHE A 1 96 ? 7.923 3.995 5.775 1.00 87.31 96 PHE A CA 1
ATOM 718 C C . PHE A 1 96 ? 7.302 2.728 5.158 1.00 87.31 96 PHE A C 1
ATOM 720 O O . PHE A 1 96 ? 7.665 1.625 5.559 1.00 87.31 96 PHE A O 1
ATOM 727 N N . THR A 1 97 ? 6.449 2.855 4.133 1.00 91.75 97 THR A N 1
ATOM 728 C CA . THR A 1 97 ? 5.912 1.709 3.369 1.00 91.75 97 THR A CA 1
ATOM 729 C C . THR A 1 97 ? 6.849 1.236 2.253 1.00 91.75 97 THR A C 1
ATOM 731 O O . THR A 1 97 ? 6.622 0.188 1.643 1.00 91.75 97 THR A O 1
ATOM 734 N N . ALA A 1 98 ? 7.943 1.963 1.992 1.00 92.62 98 ALA A N 1
ATOM 735 C CA . ALA A 1 98 ? 8.840 1.714 0.864 1.00 92.62 98 ALA A CA 1
ATOM 736 C C . ALA A 1 98 ? 9.400 0.286 0.817 1.00 92.62 98 ALA A C 1
ATOM 738 O O . ALA A 1 98 ? 9.572 -0.269 -0.268 1.00 92.62 98 ALA A O 1
ATOM 739 N N . ALA A 1 99 ? 9.689 -0.311 1.977 1.00 91.69 99 ALA A N 1
ATOM 740 C CA . ALA A 1 99 ? 10.176 -1.685 2.054 1.00 91.69 99 ALA A CA 1
ATOM 741 C C . ALA A 1 99 ? 9.129 -2.686 1.534 1.00 91.69 99 ALA A C 1
ATOM 743 O O . ALA A 1 99 ? 9.466 -3.535 0.708 1.00 91.69 99 ALA A O 1
ATOM 744 N N . TRP A 1 100 ? 7.862 -2.542 1.939 1.00 91.06 100 TRP A N 1
ATOM 745 C CA . TRP A 1 100 ? 6.772 -3.418 1.494 1.00 91.06 100 TRP A CA 1
ATOM 746 C C . TRP A 1 100 ? 6.460 -3.229 0.021 1.00 91.06 100 TRP A C 1
ATOM 748 O O . TRP A 1 100 ? 6.270 -4.209 -0.690 1.00 91.06 100 TRP A O 1
ATOM 758 N N . LEU A 1 101 ? 6.458 -1.983 -0.458 1.00 94.25 101 LEU A N 1
ATOM 759 C CA . LEU A 1 101 ? 6.216 -1.698 -1.869 1.00 94.25 101 LEU A CA 1
ATOM 760 C C . LEU A 1 101 ? 7.293 -2.342 -2.746 1.00 94.25 101 LEU A C 1
ATOM 762 O O . LEU A 1 101 ? 6.969 -2.985 -3.742 1.00 94.25 101 LEU A O 1
ATOM 766 N N . LYS A 1 102 ? 8.573 -2.214 -2.368 1.00 94.12 102 LYS A N 1
ATOM 767 C CA . LYS A 1 102 ? 9.699 -2.804 -3.112 1.00 94.12 102 LYS A CA 1
ATOM 768 C C . LYS A 1 102 ? 9.681 -4.329 -3.064 1.00 94.12 102 LYS A C 1
ATOM 770 O O . LYS A 1 102 ? 9.867 -4.966 -4.098 1.00 94.12 102 LYS A O 1
ATOM 775 N N . ALA A 1 103 ? 9.438 -4.913 -1.889 1.00 92.44 103 ALA A N 1
ATOM 776 C CA . ALA A 1 103 ? 9.324 -6.361 -1.735 1.00 92.44 103 ALA A CA 1
ATOM 777 C C . ALA A 1 103 ? 8.129 -6.918 -2.524 1.00 92.44 103 ALA A C 1
ATOM 779 O O . ALA A 1 103 ? 8.283 -7.891 -3.261 1.00 92.44 103 ALA A O 1
ATOM 780 N N . GLY A 1 104 ? 6.978 -6.247 -2.434 1.00 92.44 104 GLY A N 1
ATOM 781 C CA . GLY A 1 104 ? 5.756 -6.585 -3.153 1.00 92.44 104 GLY A CA 1
ATOM 782 C C . GLY A 1 104 ? 5.940 -6.536 -4.661 1.00 92.44 104 GLY A C 1
ATOM 783 O O . GLY A 1 104 ? 5.681 -7.536 -5.325 1.00 92.44 104 GLY A O 1
ATOM 784 N N . LYS A 1 105 ? 6.479 -5.433 -5.199 1.00 91.69 105 LYS A N 1
ATOM 785 C CA . LYS A 1 105 ? 6.765 -5.312 -6.634 1.00 91.69 105 LYS A CA 1
ATOM 786 C C . LYS A 1 105 ? 7.723 -6.403 -7.108 1.00 91.69 105 LYS A C 1
ATOM 788 O O . LYS A 1 105 ? 7.415 -7.103 -8.065 1.00 91.69 105 LYS A O 1
ATOM 793 N N . ALA A 1 106 ? 8.844 -6.603 -6.412 1.00 91.00 106 ALA A N 1
ATOM 794 C CA . ALA A 1 106 ? 9.827 -7.616 -6.790 1.00 91.00 106 ALA A CA 1
ATOM 795 C C . ALA A 1 106 ? 9.256 -9.046 -6.763 1.00 91.00 106 ALA A C 1
ATOM 797 O O . ALA A 1 106 ? 9.649 -9.879 -7.580 1.00 91.00 106 ALA A O 1
ATOM 798 N N . ALA A 1 107 ? 8.354 -9.343 -5.824 1.00 90.44 107 ALA A N 1
ATOM 799 C CA . ALA A 1 107 ? 7.669 -10.629 -5.747 1.00 90.44 107 ALA A CA 1
ATOM 800 C C . ALA A 1 107 ? 6.637 -10.796 -6.872 1.00 90.44 107 ALA A C 1
ATOM 802 O O . ALA A 1 107 ? 6.650 -11.819 -7.553 1.00 90.44 107 ALA A O 1
ATOM 803 N N . VAL A 1 108 ? 5.798 -9.784 -7.113 1.00 90.50 108 VAL A N 1
ATOM 804 C CA . VAL A 1 108 ? 4.787 -9.788 -8.182 1.00 90.50 108 VAL A CA 1
ATOM 805 C C . VAL A 1 108 ? 5.432 -9.926 -9.564 1.00 90.50 108 VAL A C 1
ATOM 807 O O . VAL A 1 108 ? 4.988 -10.756 -10.358 1.00 90.50 108 VAL A O 1
ATOM 810 N N . ASP A 1 109 ? 6.513 -9.184 -9.825 1.00 88.56 109 ASP A N 1
ATOM 811 C CA . ASP A 1 109 ? 7.275 -9.265 -11.077 1.00 88.56 109 ASP A CA 1
ATOM 812 C C . ASP A 1 109 ? 7.863 -10.663 -11.295 1.00 88.56 109 ASP A C 1
ATOM 814 O O . ASP A 1 109 ? 7.767 -11.232 -12.384 1.00 88.56 109 ASP A O 1
ATOM 818 N N . ARG A 1 110 ? 8.469 -11.240 -10.248 1.00 86.94 110 ARG A N 1
ATOM 819 C CA . ARG A 1 110 ? 9.117 -12.555 -10.321 1.00 86.94 110 ARG A CA 1
ATOM 820 C C . ARG A 1 110 ? 8.109 -13.681 -10.515 1.00 86.94 110 ARG A C 1
ATOM 822 O O . ARG A 1 110 ? 8.341 -14.573 -11.327 1.00 86.94 110 ARG A O 1
ATOM 829 N N . ASP A 1 111 ? 7.022 -13.654 -9.753 1.00 83.00 111 ASP A N 1
ATOM 830 C CA . ASP A 1 111 ? 6.112 -14.790 -9.631 1.00 83.00 111 ASP A CA 1
ATOM 831 C C . ASP A 1 111 ? 4.908 -14.702 -10.580 1.00 83.00 111 ASP A C 1
ATOM 833 O O . ASP A 1 111 ? 4.068 -15.603 -10.552 1.00 83.00 111 ASP A O 1
ATOM 837 N N . SER A 1 112 ? 4.836 -13.646 -11.410 1.00 67.25 112 SER A N 1
ATOM 838 C CA . SER A 1 112 ? 3.934 -13.475 -12.563 1.00 67.25 112 SER A CA 1
ATOM 839 C C . SER A 1 112 ? 2.560 -14.126 -12.349 1.00 67.25 112 SER A C 1
ATOM 841 O O . SER A 1 112 ? 2.193 -15.092 -13.018 1.00 67.25 112 SER A O 1
ATOM 843 N N . GLY A 1 113 ? 1.813 -13.617 -11.362 1.00 70.81 113 GLY A N 1
ATOM 844 C CA . GLY A 1 113 ? 0.457 -14.086 -11.046 1.00 70.81 113 GLY A CA 1
ATOM 845 C C . GLY A 1 113 ? 0.187 -14.418 -9.578 1.00 70.81 113 GLY A C 1
ATOM 846 O O . GLY A 1 113 ? -0.952 -14.744 -9.245 1.00 70.81 113 GLY A O 1
ATOM 847 N N . LYS A 1 114 ? 1.179 -14.315 -8.685 1.00 85.19 114 LYS A N 1
ATOM 848 C CA . LYS A 1 114 ? 0.976 -14.484 -7.236 1.00 85.19 114 LYS A CA 1
ATOM 849 C C . LYS A 1 114 ? 0.918 -13.146 -6.514 1.00 85.19 114 LYS A C 1
ATOM 851 O O . LYS A 1 114 ? 1.679 -12.234 -6.822 1.00 85.19 114 LYS A O 1
ATOM 856 N N . SER A 1 115 ? 0.019 -13.050 -5.540 1.00 89.81 115 SER A N 1
ATOM 857 C CA . SER A 1 115 ? 0.012 -11.942 -4.594 1.00 89.81 115 SER A CA 1
ATOM 858 C C . SER A 1 115 ? 1.156 -12.085 -3.594 1.00 89.81 115 SER A C 1
ATOM 860 O O . SER A 1 115 ? 1.477 -13.193 -3.160 1.00 89.81 115 SER A O 1
ATOM 862 N N . PHE A 1 116 ? 1.722 -10.958 -3.188 1.00 92.00 116 PHE A N 1
ATOM 863 C CA . PHE A 1 116 ? 2.649 -10.871 -2.068 1.00 92.00 116 PHE A CA 1
ATOM 864 C C . PHE A 1 116 ? 1.887 -10.465 -0.811 1.00 92.00 116 PHE A C 1
ATOM 866 O O . PHE A 1 116 ? 1.082 -9.540 -0.881 1.00 92.00 116 PHE A O 1
ATOM 873 N N . THR A 1 117 ? 2.159 -11.113 0.321 1.00 93.50 117 THR A N 1
ATOM 874 C CA . THR A 1 117 ? 1.580 -10.751 1.620 1.00 93.50 117 THR A CA 1
ATOM 875 C C . THR A 1 117 ? 2.681 -10.652 2.665 1.00 93.50 117 THR A C 1
ATOM 877 O O . THR A 1 117 ? 3.529 -11.539 2.746 1.00 93.50 117 THR A O 1
ATOM 880 N N . ASP A 1 118 ? 2.642 -9.591 3.464 1.00 91.06 118 ASP A N 1
ATOM 881 C CA . ASP A 1 118 ? 3.557 -9.345 4.577 1.00 91.06 118 ASP A CA 1
ATOM 882 C C . ASP A 1 118 ? 2.809 -8.674 5.734 1.00 91.06 118 ASP A C 1
ATOM 884 O O . ASP A 1 118 ? 1.782 -8.028 5.520 1.00 91.06 118 ASP A O 1
ATOM 888 N N . THR A 1 119 ? 3.302 -8.820 6.960 1.00 89.00 119 THR A N 1
ATOM 889 C CA . THR A 1 119 ? 2.644 -8.285 8.159 1.00 89.00 119 THR A CA 1
ATOM 890 C C . THR A 1 119 ? 3.620 -7.448 8.965 1.00 89.00 119 THR A C 1
ATOM 892 O O . THR A 1 119 ? 4.714 -7.906 9.286 1.00 89.00 119 THR A O 1
ATOM 895 N N . ILE A 1 120 ? 3.194 -6.251 9.372 1.00 79.50 120 ILE A N 1
ATOM 896 C CA . ILE A 1 120 ? 3.920 -5.434 10.345 1.00 79.50 120 ILE A CA 1
ATOM 897 C C . ILE A 1 120 ? 3.071 -5.150 11.584 1.00 79.50 120 ILE A C 1
ATOM 899 O O . ILE A 1 120 ? 1.840 -5.161 11.534 1.00 79.50 120 ILE A O 1
ATOM 903 N N . THR A 1 121 ? 3.746 -4.808 12.674 1.00 84.62 121 THR A N 1
ATOM 904 C CA . THR A 1 121 ? 3.149 -4.168 13.843 1.00 84.62 121 THR A CA 1
ATOM 905 C C . THR A 1 121 ? 3.618 -2.716 13.920 1.00 84.62 121 THR A C 1
ATOM 907 O O . THR A 1 121 ? 4.816 -2.437 13.892 1.00 84.62 121 THR A O 1
ATOM 910 N N . LEU A 1 122 ? 2.667 -1.791 13.985 1.00 81.06 122 LEU A N 1
ATOM 911 C CA . LEU A 1 122 ? 2.874 -0.361 14.175 1.00 81.06 122 LEU A CA 1
ATOM 912 C C . LEU A 1 122 ? 2.715 -0.053 15.665 1.00 81.06 122 LEU A C 1
ATOM 914 O O . LEU A 1 122 ? 1.612 -0.172 16.195 1.00 81.06 122 LEU A O 1
ATOM 918 N N . SER A 1 123 ? 3.802 0.363 16.310 1.00 80.88 123 SER A N 1
ATOM 919 C CA . SER A 1 123 ? 3.830 0.693 17.738 1.00 80.88 123 SER A CA 1
ATOM 920 C C . SER A 1 123 ? 4.066 2.182 17.952 1.00 80.88 123 SER A C 1
ATOM 922 O O . SER A 1 123 ? 4.971 2.767 17.353 1.00 80.88 123 SER A O 1
ATOM 924 N N . VAL A 1 124 ? 3.262 2.794 18.823 1.00 73.12 124 VAL A N 1
ATOM 925 C CA . VAL A 1 124 ? 3.408 4.193 19.242 1.00 73.12 124 VAL A CA 1
ATOM 926 C C . VAL A 1 124 ? 3.308 4.256 20.759 1.00 73.12 124 VAL A C 1
ATOM 928 O O . VAL A 1 124 ? 2.359 3.736 21.339 1.00 73.12 124 VAL A O 1
ATOM 931 N N . ASP A 1 125 ? 4.265 4.927 21.402 1.00 74.06 125 ASP A N 1
ATOM 932 C CA . ASP A 1 125 ? 4.289 5.056 22.860 1.00 74.06 125 ASP A CA 1
ATOM 933 C C . ASP A 1 125 ? 2.973 5.640 23.398 1.00 74.06 125 ASP A C 1
ATOM 935 O O . ASP A 1 125 ? 2.560 6.746 23.040 1.00 74.06 125 ASP A O 1
ATOM 939 N N . GLY A 1 126 ? 2.323 4.893 24.293 1.00 68.56 126 GLY A N 1
ATOM 940 C CA . GLY A 1 126 ? 1.065 5.292 24.927 1.00 68.56 126 GLY A CA 1
ATOM 941 C C . GLY A 1 126 ? -0.202 5.011 24.112 1.00 68.56 126 GLY A C 1
ATOM 942 O O . GLY A 1 126 ? -1.274 5.450 24.530 1.00 68.56 126 GLY A O 1
ATOM 943 N N . LEU A 1 127 ? -0.101 4.292 22.989 1.00 70.56 127 LEU A N 1
ATOM 944 C CA . LEU A 1 127 ? -1.230 3.768 22.215 1.00 70.56 127 LEU A CA 1
ATOM 945 C C . LEU A 1 127 ? -1.113 2.250 22.048 1.00 70.56 127 LEU A C 1
ATOM 947 O O . LEU A 1 127 ? -0.024 1.690 22.149 1.00 70.56 127 LEU A O 1
ATOM 951 N N . ASP A 1 128 ? -2.244 1.605 21.773 1.00 79.50 128 ASP A N 1
ATOM 952 C CA . ASP A 1 128 ? -2.273 0.183 21.443 1.00 79.50 128 ASP A CA 1
ATOM 953 C C . ASP A 1 128 ? -1.606 -0.068 20.084 1.00 79.50 128 ASP A C 1
ATOM 955 O O . ASP A 1 128 ? -1.804 0.685 19.122 1.00 79.50 128 ASP A O 1
ATOM 959 N N . ASP A 1 129 ? -0.829 -1.147 20.011 1.00 85.81 129 ASP A N 1
ATOM 960 C CA . ASP A 1 129 ? -0.161 -1.582 18.790 1.00 85.81 129 ASP A CA 1
ATOM 961 C C . ASP A 1 129 ? -1.185 -1.940 17.703 1.00 85.81 129 ASP A C 1
ATOM 963 O O . ASP A 1 129 ? -2.189 -2.608 17.959 1.00 85.81 129 ASP A O 1
ATOM 967 N N . VAL A 1 130 ? -0.909 -1.551 16.458 1.00 86.38 130 VAL A N 1
ATOM 968 C CA . VAL A 1 130 ? -1.761 -1.859 15.301 1.00 86.38 130 VAL A CA 1
ATOM 969 C C . VAL A 1 130 ? -1.051 -2.860 14.403 1.00 86.38 130 VAL A C 1
ATOM 971 O O . VAL A 1 130 ? 0.014 -2.572 13.863 1.00 86.38 130 VAL A O 1
ATOM 974 N N . SER A 1 131 ? -1.648 -4.029 14.190 1.00 90.06 131 SER A N 1
ATOM 975 C CA . SER A 1 131 ? -1.176 -4.961 13.169 1.00 90.06 131 SER A CA 1
ATOM 976 C C . SER A 1 131 ? -1.693 -4.531 11.799 1.00 90.06 131 SER A C 1
ATOM 978 O O . SER A 1 131 ? -2.874 -4.218 11.654 1.00 90.06 131 SER A O 1
ATOM 980 N N . ALA A 1 132 ? -0.813 -4.512 10.799 1.00 91.19 132 ALA A N 1
ATOM 981 C CA . ALA A 1 132 ? -1.143 -4.226 9.411 1.00 91.19 132 ALA A CA 1
ATOM 982 C C . ALA A 1 132 ? -0.673 -5.379 8.515 1.00 91.19 132 ALA A C 1
ATOM 984 O O . ALA A 1 132 ? 0.527 -5.602 8.351 1.00 91.19 132 ALA A O 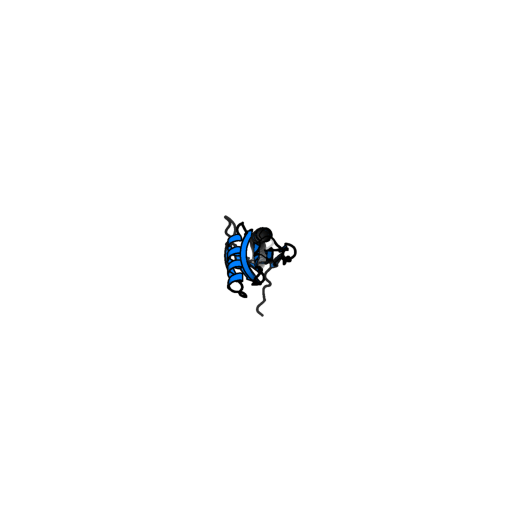1
ATOM 985 N N . VAL A 1 133 ? -1.622 -6.101 7.921 1.00 93.75 133 VAL A N 1
ATOM 986 C CA . VAL A 1 133 ? -1.363 -7.156 6.935 1.00 93.75 133 VAL A CA 1
ATOM 987 C C . VAL A 1 133 ? -1.451 -6.539 5.547 1.00 93.75 133 VAL A C 1
ATOM 989 O O . VAL A 1 133 ? -2.538 -6.238 5.055 1.00 93.75 133 VAL A O 1
ATOM 992 N N . PHE A 1 134 ? -0.297 -6.336 4.929 1.00 94.38 134 PHE A N 1
ATOM 993 C CA . PHE A 1 134 ? -0.130 -5.808 3.586 1.00 94.38 134 PHE A CA 1
ATOM 994 C C . PHE A 1 134 ? -0.265 -6.925 2.556 1.00 94.38 134 PHE A C 1
ATOM 996 O O . PHE A 1 134 ? 0.373 -7.965 2.676 1.00 94.38 134 PHE A O 1
ATOM 1003 N N . THR A 1 135 ? -1.061 -6.711 1.513 1.00 95.25 135 THR A N 1
ATOM 1004 C CA . THR A 1 135 ? -1.144 -7.599 0.352 1.00 95.25 135 THR A CA 1
ATOM 1005 C C . THR A 1 135 ? -1.052 -6.791 -0.935 1.00 95.25 135 THR A C 1
ATOM 1007 O O . THR A 1 135 ? -1.818 -5.849 -1.119 1.00 95.25 135 THR A O 1
ATOM 1010 N N . MET A 1 136 ? -0.151 -7.179 -1.838 1.00 95.12 136 MET A N 1
ATOM 1011 C CA . MET A 1 136 ? -0.047 -6.635 -3.193 1.00 95.12 136 MET A CA 1
ATOM 1012 C C . MET A 1 136 ? -0.465 -7.704 -4.201 1.00 95.12 136 MET A C 1
ATOM 1014 O O . MET A 1 136 ? 0.131 -8.781 -4.264 1.00 95.12 136 MET A O 1
ATOM 1018 N N . ALA A 1 137 ? -1.507 -7.417 -4.972 1.00 93.88 137 ALA A N 1
ATOM 1019 C CA . ALA A 1 137 ? -2.004 -8.288 -6.025 1.00 93.88 137 ALA A CA 1
ATOM 1020 C C . ALA A 1 137 ? -1.132 -8.197 -7.297 1.00 93.88 137 ALA A C 1
ATOM 1022 O O . ALA A 1 137 ? -0.382 -7.233 -7.463 1.00 93.88 137 ALA A O 1
ATOM 1023 N N . PRO A 1 138 ? -1.243 -9.158 -8.237 1.00 91.69 138 PRO A N 1
ATOM 1024 C CA . PRO A 1 138 ? -0.448 -9.155 -9.469 1.00 91.69 138 PRO A CA 1
ATOM 1025 C C . PRO A 1 138 ? -0.648 -7.931 -10.372 1.00 91.69 138 PRO A C 1
ATOM 1027 O O . PRO A 1 138 ? 0.185 -7.643 -11.222 1.00 91.69 138 PRO A O 1
ATOM 1030 N N . ASN A 1 139 ? -1.766 -7.225 -10.210 1.00 91.38 139 ASN A N 1
ATOM 1031 C CA . ASN A 1 139 ? -2.074 -5.973 -10.895 1.00 91.38 139 ASN A CA 1
ATOM 1032 C C . ASN A 1 139 ? -1.679 -4.732 -10.076 1.00 91.38 139 ASN A C 1
ATOM 1034 O O . ASN A 1 139 ? -2.214 -3.663 -10.330 1.00 91.38 139 ASN A O 1
ATOM 1038 N N . TYR A 1 140 ? -0.812 -4.885 -9.072 1.00 92.50 140 TYR A N 1
ATOM 1039 C CA . TYR A 1 140 ? -0.352 -3.823 -8.172 1.00 92.50 140 TYR A CA 1
ATOM 1040 C C . TYR A 1 140 ? -1.429 -3.170 -7.300 1.00 92.50 140 TYR A C 1
ATOM 1042 O O . TYR A 1 140 ? -1.142 -2.199 -6.597 1.00 92.50 140 TYR A O 1
ATOM 1050 N N . ASP A 1 141 ? -2.641 -3.725 -7.261 1.00 94.75 141 ASP A N 1
ATOM 1051 C CA . ASP A 1 141 ? -3.623 -3.327 -6.261 1.00 94.75 141 ASP A CA 1
ATOM 1052 C C . ASP A 1 141 ? -3.130 -3.722 -4.870 1.00 94.75 141 ASP A C 1
ATOM 1054 O O . ASP A 1 141 ? -2.630 -4.830 -4.652 1.00 94.75 141 ASP A O 1
ATOM 1058 N N . ILE A 1 142 ? -3.296 -2.813 -3.918 1.00 94.94 142 ILE A N 1
ATOM 1059 C CA . ILE A 1 142 ? -2.882 -2.998 -2.535 1.00 94.94 142 ILE A CA 1
ATOM 1060 C C . ILE A 1 142 ? -4.123 -3.153 -1.667 1.00 94.94 142 ILE A C 1
ATOM 1062 O O . ILE A 1 142 ? -5.059 -2.358 -1.735 1.00 94.94 142 ILE A O 1
ATOM 1066 N N . THR A 1 143 ? -4.114 -4.172 -0.817 1.00 95.19 143 THR A N 1
ATOM 1067 C CA . THR A 1 143 ? -5.073 -4.341 0.274 1.00 95.19 143 THR A CA 1
ATOM 1068 C C . THR A 1 143 ? -4.302 -4.405 1.579 1.00 95.19 143 THR A C 1
ATOM 1070 O O . THR A 1 143 ? -3.413 -5.240 1.726 1.00 95.19 143 THR A O 1
ATOM 1073 N N . ILE A 1 144 ? -4.634 -3.531 2.525 1.00 94.12 144 ILE A N 1
ATOM 1074 C CA . ILE A 1 144 ? -4.064 -3.539 3.867 1.00 94.12 144 ILE A CA 1
ATOM 1075 C C . ILE A 1 144 ? -5.179 -3.740 4.869 1.00 94.12 144 ILE A C 1
ATOM 1077 O O . ILE A 1 144 ? -6.106 -2.941 4.970 1.00 94.12 144 ILE A O 1
ATOM 1081 N N . VAL A 1 145 ? -5.066 -4.813 5.627 1.00 93.88 145 VAL A N 1
ATOM 1082 C CA . VAL A 1 145 ? -5.935 -5.096 6.757 1.00 93.88 145 VAL A CA 1
ATOM 1083 C C . VAL A 1 145 ? -5.273 -4.549 8.006 1.00 93.88 145 VAL A C 1
ATOM 1085 O O . VAL A 1 145 ? -4.150 -4.941 8.303 1.00 93.88 145 VAL A O 1
ATOM 1088 N N . LEU A 1 146 ? -5.967 -3.695 8.752 1.00 91.62 146 LEU A N 1
ATOM 1089 C CA . LEU A 1 146 ? -5.486 -3.148 10.013 1.00 91.62 146 LEU A CA 1
ATOM 1090 C C . LEU A 1 146 ? -6.403 -3.552 11.162 1.00 91.62 146 LEU A C 1
ATOM 1092 O O . LEU A 1 146 ? -7.621 -3.474 11.019 1.00 91.62 146 LEU A O 1
ATOM 1096 N N . HIS A 1 147 ? -5.834 -3.941 12.295 1.00 88.50 147 HIS A N 1
ATOM 1097 C CA . HIS A 1 147 ? -6.561 -4.222 13.536 1.00 88.50 147 HIS A CA 1
ATOM 1098 C C . HIS A 1 147 ? -5.652 -3.996 14.748 1.00 88.50 147 HIS A C 1
ATOM 1100 O O . HIS A 1 147 ? -4.437 -3.860 14.590 1.00 88.50 147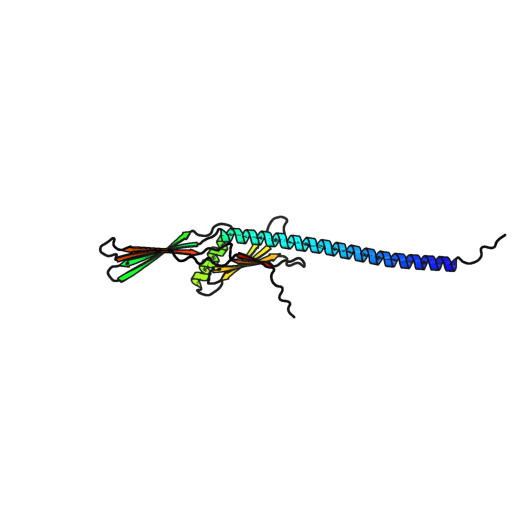 HIS A O 1
ATOM 1106 N N . LEU A 1 148 ? -6.215 -3.947 15.956 1.00 85.19 148 LEU A N 1
ATOM 1107 C CA . LEU A 1 148 ? -5.396 -3.893 17.165 1.00 85.19 148 LEU A CA 1
ATOM 1108 C C . LEU A 1 148 ? -4.646 -5.218 17.348 1.00 85.19 148 LEU A C 1
ATOM 1110 O O . LEU A 1 148 ? -5.206 -6.296 17.137 1.00 85.19 148 LEU A O 1
ATOM 1114 N N . ALA A 1 149 ? -3.369 -5.156 17.721 1.00 77.69 149 ALA A N 1
ATOM 1115 C CA . ALA A 1 149 ? -2.513 -6.337 17.844 1.00 77.69 149 ALA A CA 1
ATOM 1116 C C . ALA A 1 149 ? -2.941 -7.275 18.988 1.00 77.69 149 ALA A C 1
ATOM 1118 O O . ALA A 1 149 ? -2.653 -8.470 18.944 1.00 77.69 149 ALA A O 1
ATOM 1119 N N . ASP A 1 150 ? -3.637 -6.746 19.994 1.00 74.75 150 ASP A N 1
ATOM 1120 C CA . ASP A 1 150 ? -4.135 -7.476 21.161 1.00 74.75 150 ASP A CA 1
ATOM 1121 C C . ASP A 1 150 ? -5.497 -8.162 20.930 1.00 74.75 150 ASP A C 1
ATOM 1123 O O . ASP A 1 150 ? -5.850 -9.078 21.675 1.00 74.75 150 ASP A O 1
ATOM 1127 N N . GLY A 1 151 ? -6.244 -7.771 19.888 1.00 63.75 151 GLY A N 1
ATOM 1128 C CA . GLY A 1 151 ? -7.488 -8.422 19.462 1.00 63.75 151 GLY A CA 1
ATOM 1129 C C . GLY A 1 151 ? -8.609 -8.415 20.511 1.00 63.75 151 GLY A C 1
ATOM 1130 O O . GLY A 1 151 ? -9.406 -9.354 20.557 1.00 63.75 151 GLY A O 1
ATOM 1131 N N . GLY A 1 152 ? -8.649 -7.406 21.389 1.00 66.19 152 GLY A N 1
ATOM 1132 C CA . GLY A 1 152 ? -9.638 -7.302 22.469 1.00 66.19 152 GLY A CA 1
ATOM 1133 C C . GLY A 1 152 ? -11.093 -7.121 21.999 1.00 66.19 152 GLY A C 1
ATOM 1134 O O . GLY A 1 152 ? -11.381 -6.958 20.819 1.00 66.19 152 GLY A O 1
ATOM 1135 N N . ASP A 1 153 ? -12.042 -7.078 22.943 1.00 63.47 153 ASP A N 1
ATOM 1136 C CA . ASP A 1 153 ? -13.489 -6.883 22.672 1.00 63.47 153 ASP A CA 1
ATOM 1137 C C . ASP A 1 153 ? -13.801 -5.535 21.973 1.00 63.47 153 ASP A C 1
ATOM 1139 O O . ASP A 1 153 ? -14.857 -5.346 21.370 1.00 63.47 153 ASP A O 1
ATOM 1143 N N . SER A 1 154 ? -12.855 -4.592 22.027 1.00 66.56 154 SER A N 1
ATOM 1144 C CA . SER A 1 154 ? -12.868 -3.301 21.333 1.00 66.56 154 SER A CA 1
ATOM 1145 C C . SER A 1 154 ? -12.146 -3.301 19.979 1.00 66.56 154 SER A C 1
ATOM 1147 O O . SER A 1 154 ? -12.001 -2.227 19.392 1.00 66.56 154 SER A O 1
ATOM 1149 N N . ASP A 1 155 ? -11.681 -4.455 19.484 1.00 74.12 155 ASP A N 1
ATOM 1150 C CA . ASP A 1 155 ? -10.929 -4.538 18.233 1.00 74.12 155 ASP A CA 1
ATOM 1151 C C . ASP A 1 155 ? -11.750 -4.011 17.050 1.00 74.12 155 ASP A C 1
ATOM 1153 O O . ASP A 1 155 ? -12.939 -4.298 16.860 1.00 74.12 155 ASP A O 1
ATOM 1157 N N . CYS A 1 156 ? -11.090 -3.191 16.244 1.00 79.94 156 CYS A N 1
ATOM 1158 C CA . CYS A 1 156 ? -11.667 -2.590 15.066 1.00 79.94 156 CYS A CA 1
ATOM 1159 C C . CYS A 1 156 ? -10.817 -2.946 13.859 1.00 79.94 156 CYS A C 1
ATOM 1161 O O . CYS A 1 156 ? -9.776 -2.340 13.616 1.00 79.94 156 CYS A O 1
ATOM 1163 N N . ARG A 1 157 ? -11.331 -3.864 13.042 1.00 87.81 157 ARG A N 1
ATOM 1164 C CA . ARG A 1 157 ? -10.695 -4.230 11.784 1.00 87.81 157 ARG A CA 1
ATOM 1165 C C . ARG A 1 157 ? -11.106 -3.272 10.668 1.00 87.81 157 ARG A C 1
ATOM 1167 O O . ARG A 1 157 ? -12.293 -3.136 10.358 1.00 87.81 157 ARG A O 1
ATOM 1174 N N . LEU A 1 158 ? -10.125 -2.602 10.079 1.00 90.69 158 LEU A N 1
ATOM 1175 C CA . LEU A 1 158 ? -10.274 -1.747 8.905 1.00 90.69 158 LEU A CA 1
ATOM 1176 C C . LEU A 1 158 ? -9.570 -2.381 7.706 1.00 90.69 158 LEU A C 1
ATOM 1178 O O . LEU A 1 158 ? -8.552 -3.052 7.849 1.00 90.69 158 LEU A O 1
ATOM 1182 N N . VAL A 1 159 ? -10.106 -2.138 6.518 1.00 94.31 159 VAL A N 1
ATOM 1183 C CA . VAL A 1 159 ? -9.539 -2.563 5.242 1.00 94.31 159 VAL A CA 1
ATOM 1184 C C . VAL A 1 159 ? -9.277 -1.316 4.413 1.00 94.31 159 VAL A C 1
ATOM 1186 O O . VAL A 1 159 ? -10.203 -0.598 4.035 1.00 94.31 159 VAL A O 1
ATOM 1189 N N . LEU A 1 160 ? -8.002 -1.045 4.159 1.00 93.50 160 LEU A N 1
ATOM 1190 C CA . LEU A 1 160 ? -7.531 -0.029 3.230 1.00 93.50 160 LEU A CA 1
ATOM 1191 C C . LEU A 1 160 ? -7.294 -0.690 1.871 1.00 93.50 160 LEU A C 1
ATOM 1193 O O . LEU A 1 160 ? -6.468 -1.591 1.757 1.00 93.50 160 LEU A O 1
ATOM 1197 N N . THR A 1 161 ? -7.993 -0.228 0.842 1.00 94.62 161 THR A N 1
ATOM 1198 C CA . THR A 1 161 ? -7.793 -0.682 -0.538 1.00 94.62 161 THR A CA 1
ATOM 1199 C C . THR A 1 161 ? -7.246 0.472 -1.363 1.00 94.62 161 THR A C 1
ATOM 1201 O O . THR A 1 161 ? -7.817 1.558 -1.329 1.00 94.62 161 THR A O 1
ATOM 1204 N N . LEU A 1 162 ? -6.167 0.247 -2.113 1.00 94.31 162 LEU A N 1
ATOM 1205 C CA . LEU A 1 162 ? -5.650 1.190 -3.105 1.00 94.31 162 LEU A CA 1
ATOM 1206 C C . LEU A 1 162 ? -5.535 0.487 -4.454 1.00 94.31 162 LEU A C 1
ATOM 1208 O O . LEU A 1 162 ? -4.918 -0.574 -4.549 1.00 94.31 162 LEU A O 1
ATOM 1212 N N . ARG A 1 163 ? -6.110 1.080 -5.502 1.00 93.88 163 ARG A N 1
ATOM 1213 C CA . ARG A 1 163 ? -5.996 0.550 -6.867 1.00 93.88 163 ARG A CA 1
ATOM 1214 C C . ARG A 1 163 ? -4.850 1.194 -7.622 1.00 93.88 163 ARG A C 1
ATOM 1216 O O . ARG A 1 163 ? -4.631 2.402 -7.491 1.00 93.88 163 ARG A O 1
ATOM 1223 N N . GLU A 1 164 ? -4.150 0.390 -8.413 1.00 91.69 164 GLU A N 1
ATOM 1224 C CA . GLU A 1 164 ? -3.135 0.897 -9.332 1.00 91.69 164 GLU A CA 1
ATOM 1225 C C . GLU A 1 164 ? -3.765 1.937 -10.273 1.00 91.69 164 GLU A C 1
ATOM 1227 O O . GLU A 1 164 ? -4.801 1.708 -10.905 1.00 91.69 164 GLU A O 1
ATOM 1232 N N . ASN A 1 165 ? -3.125 3.097 -10.378 1.00 89.12 165 ASN A N 1
ATOM 1233 C CA . ASN A 1 165 ? -3.430 4.092 -11.385 1.00 89.12 165 ASN A CA 1
ATOM 1234 C C . ASN A 1 165 ? -2.733 3.717 -12.697 1.00 89.12 165 ASN A C 1
ATOM 1236 O O . ASN A 1 165 ? -1.566 4.053 -12.913 1.00 89.12 165 ASN A O 1
ATOM 1240 N N . LYS A 1 166 ? -3.462 3.012 -13.565 1.00 80.50 166 LYS A N 1
ATOM 1241 C CA . LYS A 1 166 ? -2.990 2.619 -14.895 1.00 80.50 166 LYS A CA 1
ATOM 1242 C C . LYS A 1 166 ? -2.869 3.833 -15.808 1.00 80.50 166 LYS A C 1
ATOM 1244 O O . LYS A 1 166 ? -3.831 4.215 -16.470 1.00 80.50 166 LYS A O 1
ATOM 1249 N N . ALA A 1 167 ? -1.681 4.422 -15.843 1.00 79.00 167 ALA A N 1
ATOM 1250 C CA . ALA A 1 167 ? -1.309 5.391 -16.861 1.00 79.00 167 ALA A CA 1
ATOM 1251 C C . ALA A 1 167 ? -0.759 4.666 -18.097 1.00 79.00 167 ALA A C 1
ATOM 1253 O O . ALA A 1 167 ? 0.008 3.707 -17.969 1.00 79.00 167 ALA A O 1
ATOM 1254 N N . ASP A 1 168 ? -1.122 5.140 -19.290 1.00 85.31 168 ASP A N 1
ATOM 1255 C CA . ASP A 1 168 ? -0.494 4.665 -20.520 1.00 85.31 168 ASP A CA 1
ATOM 1256 C C . ASP A 1 168 ? 1.015 4.953 -20.476 1.00 85.31 168 ASP A C 1
ATOM 1258 O O . ASP A 1 168 ? 1.429 6.051 -20.075 1.00 85.31 168 ASP A O 1
ATOM 1262 N N . PRO A 1 169 ? 1.864 3.995 -20.883 1.00 87.56 169 PRO A N 1
ATOM 1263 C CA . PRO A 1 169 ? 3.295 4.223 -20.910 1.00 87.56 169 PRO A CA 1
ATOM 1264 C C . PRO A 1 169 ? 3.626 5.330 -21.912 1.00 87.56 169 PRO A C 1
ATOM 1266 O O . PRO A 1 169 ? 3.091 5.387 -23.020 1.00 87.56 169 PRO A O 1
ATOM 1269 N N . THR A 1 170 ? 4.559 6.203 -21.543 1.00 91.12 170 THR A N 1
ATOM 1270 C CA . THR A 1 170 ? 5.072 7.205 -22.480 1.00 91.12 170 THR A CA 1
ATOM 1271 C C . THR A 1 170 ? 6.117 6.550 -23.371 1.00 91.12 170 THR A C 1
ATOM 1273 O O . THR A 1 170 ? 7.096 5.999 -22.870 1.00 91.12 170 THR A O 1
ATOM 1276 N N . VAL A 1 171 ? 5.921 6.614 -24.688 1.00 93.62 171 VAL A N 1
ATOM 1277 C CA . VAL A 1 171 ? 6.827 6.016 -25.676 1.00 93.62 171 VAL A CA 1
ATOM 1278 C C . VAL A 1 171 ? 7.402 7.105 -26.569 1.00 93.62 171 VAL A C 1
ATOM 1280 O O . VAL A 1 171 ? 6.672 7.939 -27.101 1.00 93.62 171 VAL A O 1
ATOM 1283 N N . SER A 1 172 ? 8.717 7.082 -26.759 1.00 93.88 172 SER A N 1
ATOM 1284 C CA . SER A 1 172 ? 9.404 7.916 -27.745 1.00 93.88 172 SER A CA 1
ATOM 1285 C C . SER A 1 172 ? 10.313 7.050 -28.605 1.00 93.88 172 SER A C 1
ATOM 1287 O O . SER A 1 172 ? 11.012 6.180 -28.090 1.00 93.88 172 SER A O 1
ATOM 1289 N N . THR A 1 173 ? 10.300 7.283 -29.916 1.00 92.38 173 THR A N 1
ATOM 1290 C CA . THR A 1 173 ? 11.161 6.577 -30.867 1.00 92.38 173 THR A CA 1
ATOM 1291 C C . THR A 1 173 ? 11.990 7.593 -31.627 1.00 92.38 173 THR A C 1
ATOM 1293 O O . THR A 1 173 ? 11.458 8.529 -32.222 1.00 92.38 173 THR A O 1
ATOM 1296 N N . VAL A 1 174 ? 13.303 7.400 -31.602 1.00 92.06 174 VAL A N 1
ATOM 1297 C CA . VAL A 1 174 ? 14.256 8.162 -32.402 1.00 92.06 174 VAL A CA 1
ATOM 1298 C C . VAL A 1 174 ? 14.794 7.238 -33.485 1.00 92.06 174 VAL A C 1
ATOM 1300 O O . VAL A 1 174 ? 15.421 6.223 -33.183 1.00 92.06 174 VAL A O 1
ATOM 1303 N N . SER A 1 175 ? 14.536 7.597 -34.739 1.00 87.12 175 SER A N 1
ATOM 1304 C CA . SER A 1 175 ? 15.015 6.866 -35.911 1.00 87.12 175 SER A CA 1
ATOM 1305 C C . SER A 1 175 ? 16.283 7.508 -36.460 1.00 87.12 175 SER A C 1
ATOM 1307 O O . SER A 1 175 ? 16.342 8.723 -36.659 1.00 87.12 175 SER A O 1
ATOM 1309 N N . GLY A 1 176 ? 17.284 6.683 -36.757 1.00 71.38 176 GLY A N 1
ATOM 1310 C CA . GLY A 1 176 ? 18.576 7.133 -37.267 1.00 71.38 176 GLY A CA 1
ATOM 1311 C C . GLY A 1 176 ? 19.502 7.722 -36.192 1.00 71.38 176 GLY A C 1
ATOM 1312 O O . GLY A 1 176 ? 19.079 8.289 -35.190 1.00 71.38 176 GLY A O 1
ATOM 1313 N N . GLY A 1 177 ? 20.810 7.560 -36.402 1.00 68.12 177 GLY A N 1
ATOM 1314 C CA . GLY A 1 177 ? 21.842 8.062 -35.484 1.00 68.12 177 GLY A CA 1
ATOM 1315 C C . GLY A 1 177 ? 23.228 7.448 -35.698 1.00 68.12 177 GLY A C 1
ATOM 1316 O O . GLY A 1 177 ? 24.237 8.090 -35.425 1.00 68.12 177 GLY A O 1
ATOM 1317 N N . SER A 1 178 ? 23.307 6.229 -36.243 1.00 76.62 178 SER A N 1
ATOM 1318 C CA . SER A 1 178 ? 24.563 5.592 -36.670 1.00 76.62 178 SER A CA 1
ATOM 1319 C C . SER A 1 178 ? 24.316 4.610 -37.822 1.00 76.62 178 SER A C 1
ATOM 1321 O O . SER A 1 178 ? 23.169 4.291 -38.118 1.00 76.62 178 SER A O 1
ATOM 1323 N N . LEU A 1 179 ? 25.379 4.107 -38.466 1.00 81.25 179 LEU A N 1
ATOM 1324 C CA . LEU A 1 179 ? 25.268 3.184 -39.610 1.00 81.25 179 LEU A CA 1
ATOM 1325 C C . LEU A 1 179 ? 24.572 1.849 -39.262 1.00 81.25 179 LEU A C 1
ATOM 1327 O O . LEU A 1 179 ? 24.042 1.175 -40.142 1.00 81.25 179 LEU A O 1
ATOM 1331 N N . TRP A 1 180 ? 24.600 1.460 -37.983 1.00 87.69 180 TRP A N 1
ATOM 1332 C CA . TRP A 1 180 ? 24.163 0.142 -37.510 1.00 87.69 180 TRP A CA 1
ATOM 1333 C C . TRP A 1 180 ? 22.875 0.183 -36.682 1.00 87.69 180 TRP A C 1
ATOM 1335 O O . TRP A 1 180 ? 22.239 -0.853 -36.509 1.00 87.69 180 TRP A O 1
ATOM 1345 N N . VAL A 1 181 ? 22.478 1.354 -36.172 1.00 91.12 181 VAL A N 1
A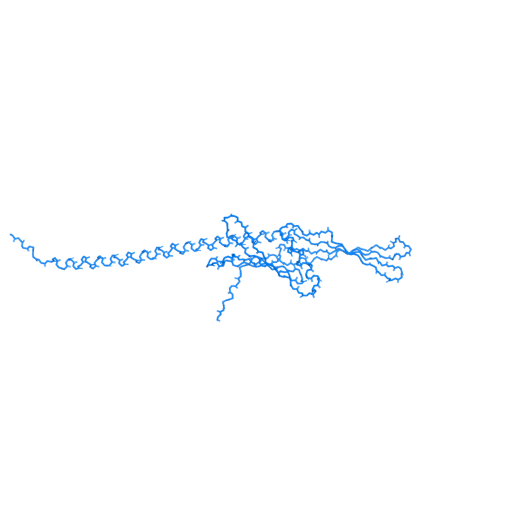TOM 1346 C CA . VAL A 1 181 ? 21.262 1.529 -35.362 1.00 91.12 181 VAL A CA 1
ATOM 1347 C C . VAL A 1 181 ? 20.140 2.060 -36.245 1.00 91.12 181 VAL A C 1
ATOM 1349 O O . VAL A 1 181 ? 20.285 3.114 -36.864 1.00 91.12 181 VAL A O 1
ATOM 1352 N N . ARG A 1 182 ? 19.025 1.327 -36.284 1.00 92.62 182 ARG A N 1
ATOM 1353 C CA . ARG A 1 182 ? 17.810 1.710 -37.005 1.00 92.62 182 ARG A CA 1
ATOM 1354 C C . ARG A 1 182 ? 16.974 2.660 -36.151 1.00 92.62 182 ARG A C 1
ATOM 1356 O O . ARG A 1 182 ? 16.776 3.806 -36.540 1.00 92.62 182 ARG A O 1
ATOM 1363 N N . ASP A 1 183 ? 16.569 2.192 -34.972 1.00 93.00 183 ASP A N 1
ATOM 1364 C CA . ASP A 1 183 ? 15.652 2.899 -34.081 1.00 93.00 183 ASP A CA 1
ATOM 1365 C C . ASP A 1 183 ? 16.053 2.707 -32.619 1.00 93.00 183 ASP A C 1
ATOM 1367 O O . ASP A 1 183 ? 16.445 1.614 -32.207 1.00 93.00 183 ASP A O 1
ATOM 1371 N N . VAL A 1 184 ? 15.889 3.750 -31.813 1.00 93.75 184 VAL A N 1
ATOM 1372 C CA . VAL A 1 184 ? 15.946 3.672 -30.351 1.00 93.75 184 VAL A CA 1
ATOM 1373 C C . VAL A 1 184 ? 14.571 4.037 -29.818 1.00 93.75 184 VAL A C 1
ATOM 1375 O O . VAL A 1 184 ? 14.096 5.147 -30.040 1.00 93.75 184 VAL A O 1
ATOM 1378 N N . THR A 1 185 ? 13.916 3.096 -29.144 1.00 95.06 185 THR A N 1
ATOM 1379 C CA . THR A 1 185 ? 12.609 3.301 -28.513 1.00 95.06 185 THR A CA 1
ATOM 1380 C C . THR A 1 185 ? 12.768 3.324 -27.003 1.00 95.06 185 THR A C 1
ATOM 1382 O O . THR A 1 185 ? 13.198 2.337 -26.412 1.00 95.06 185 THR A O 1
ATOM 1385 N N . THR A 1 186 ? 12.389 4.431 -26.377 1.00 95.06 186 THR A N 1
ATOM 1386 C CA . THR A 1 186 ? 12.348 4.580 -24.922 1.00 95.06 186 THR A CA 1
ATOM 1387 C C . THR A 1 186 ? 10.903 4.495 -24.458 1.00 95.06 186 THR A C 1
ATOM 1389 O O . THR A 1 186 ? 10.060 5.275 -24.904 1.00 95.06 186 THR A O 1
ATOM 1392 N N . THR A 1 187 ? 10.624 3.542 -23.572 1.00 95.12 187 THR A N 1
ATOM 1393 C CA . THR A 1 187 ? 9.319 3.330 -22.938 1.00 95.12 187 THR A CA 1
ATOM 1394 C C . THR A 1 187 ? 9.426 3.622 -21.450 1.00 95.12 187 THR A C 1
ATOM 1396 O O . THR A 1 187 ? 10.178 2.952 -20.743 1.00 95.12 187 THR A O 1
ATOM 1399 N N . THR A 1 188 ? 8.643 4.579 -20.966 1.00 93.94 188 THR A N 1
ATOM 1400 C CA . THR A 1 188 ? 8.539 4.911 -19.544 1.00 93.94 188 THR A CA 1
ATOM 1401 C C . THR A 1 188 ? 7.225 4.380 -18.997 1.00 93.94 188 THR A C 1
ATOM 1403 O O . THR A 1 188 ? 6.154 4.764 -19.464 1.00 93.94 188 THR A O 1
ATOM 1406 N N . THR A 1 189 ? 7.309 3.494 -18.006 1.00 92.62 189 THR A N 1
ATOM 1407 C CA . THR A 1 189 ? 6.161 2.925 -17.288 1.00 92.62 189 THR A CA 1
ATOM 1408 C C . THR A 1 189 ? 6.145 3.453 -15.861 1.00 92.62 189 THR A C 1
ATOM 1410 O O . THR A 1 189 ? 7.186 3.471 -15.199 1.00 92.62 189 THR A O 1
ATOM 1413 N N . THR A 1 190 ? 4.972 3.855 -15.378 1.00 93.56 190 THR A N 1
ATOM 1414 C CA . THR A 1 190 ? 4.785 4.347 -14.011 1.00 93.56 190 THR A CA 1
ATOM 1415 C C . THR A 1 190 ? 3.751 3.500 -13.286 1.00 93.56 190 THR A C 1
ATOM 1417 O O . THR A 1 190 ? 2.631 3.366 -13.764 1.00 93.56 190 THR A O 1
ATOM 1420 N N . ILE A 1 191 ? 4.117 2.976 -12.117 1.00 93.12 191 ILE A N 1
ATOM 1421 C CA . ILE A 1 191 ? 3.196 2.325 -11.178 1.00 93.12 191 ILE A CA 1
ATOM 1422 C C . ILE A 1 191 ? 2.967 3.313 -10.037 1.00 93.12 191 ILE A C 1
ATOM 1424 O O . ILE A 1 191 ? 3.916 3.728 -9.369 1.00 93.12 191 ILE A O 1
ATOM 1428 N N . SER A 1 192 ? 1.720 3.717 -9.832 1.00 93.38 192 SER A N 1
ATOM 1429 C CA . SER A 1 192 ? 1.310 4.657 -8.783 1.00 93.38 192 SER A CA 1
ATOM 1430 C C . SER A 1 192 ? -0.113 4.338 -8.329 1.00 93.38 192 SER A C 1
ATOM 1432 O O . SER A 1 192 ? -0.786 3.528 -8.963 1.00 93.38 192 SER A O 1
ATOM 1434 N N . TRP A 1 193 ? -0.589 4.972 -7.259 1.00 94.25 193 TRP A N 1
ATOM 1435 C CA . TRP A 1 193 ? -1.949 4.790 -6.741 1.00 94.25 193 TRP A CA 1
ATOM 1436 C C . TRP A 1 193 ? -2.675 6.134 -6.694 1.00 94.25 193 TRP A C 1
ATOM 1438 O O . TRP A 1 193 ? -2.070 7.155 -6.375 1.00 94.25 193 TRP A O 1
ATOM 1448 N N . SER A 1 194 ? -3.969 6.144 -7.032 1.00 87.69 194 SER A N 1
ATOM 1449 C CA . SER A 1 194 ? -4.782 7.371 -7.047 1.00 87.69 194 SER A CA 1
ATOM 1450 C C . SER A 1 194 ? -5.647 7.491 -5.787 1.00 87.69 194 SER A C 1
ATOM 1452 O O . SER A 1 194 ? -6.232 6.485 -5.366 1.00 87.69 194 SER A O 1
ATOM 1454 N N . PRO A 1 195 ? -5.805 8.703 -5.214 1.00 86.56 195 PRO A N 1
ATOM 1455 C CA . PRO A 1 195 ? -6.750 8.939 -4.124 1.00 86.56 195 PRO A CA 1
ATOM 1456 C C . PRO A 1 195 ? -8.198 8.610 -4.509 1.00 86.56 195 PRO A C 1
ATOM 1458 O O . PRO A 1 195 ? -8.962 8.192 -3.643 1.00 86.56 195 PRO A O 1
ATOM 1461 N N . ASP A 1 196 ? -8.568 8.735 -5.788 1.00 85.38 196 ASP A N 1
ATOM 1462 C CA . ASP A 1 196 ? -9.943 8.505 -6.263 1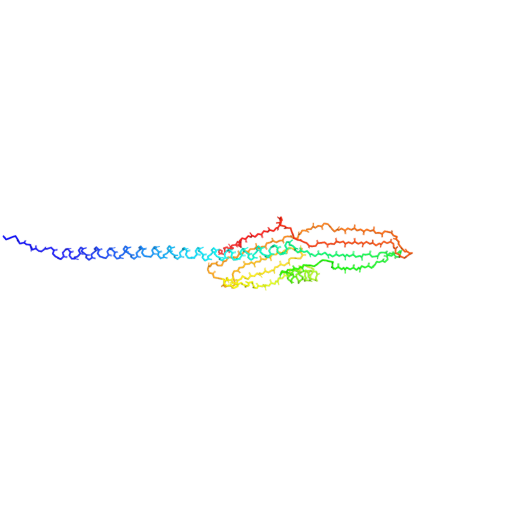.00 85.38 196 ASP A CA 1
ATOM 1463 C C . ASP A 1 196 ? -10.387 7.044 -6.107 1.00 85.38 196 ASP A C 1
ATOM 1465 O O . ASP A 1 196 ? -11.576 6.756 -5.980 1.00 85.38 196 ASP A O 1
ATOM 1469 N N . ASN A 1 197 ? -9.420 6.123 -6.078 1.00 82.56 197 ASN A N 1
ATOM 1470 C CA . ASN A 1 197 ? -9.645 4.686 -5.939 1.00 82.56 197 ASN A CA 1
ATOM 1471 C C . ASN A 1 197 ? -9.100 4.136 -4.610 1.00 82.56 197 ASN A C 1
ATOM 1473 O O . ASN A 1 197 ? -8.873 2.928 -4.491 1.00 82.56 197 ASN A O 1
ATOM 1477 N N . ALA A 1 198 ? -8.856 5.013 -3.631 1.00 87.62 198 ALA A N 1
ATOM 1478 C CA . ALA A 1 198 ? -8.418 4.636 -2.295 1.00 87.62 198 ALA A CA 1
ATOM 1479 C C . ALA A 1 198 ? -9.609 4.630 -1.324 1.00 87.62 198 ALA A C 1
ATOM 1481 O O . ALA A 1 198 ? -10.221 5.669 -1.072 1.00 87.62 198 ALA A O 1
ATOM 1482 N N . THR A 1 199 ? -9.922 3.477 -0.731 1.00 91.38 199 THR A N 1
ATOM 1483 C CA . THR A 1 199 ? -11.019 3.339 0.241 1.00 91.38 199 THR A CA 1
ATOM 1484 C C . THR A 1 199 ? -10.513 2.826 1.582 1.00 91.38 199 THR A C 1
ATOM 1486 O O . THR A 1 199 ? -9.579 2.032 1.646 1.00 91.38 199 THR A O 1
ATOM 1489 N N . ILE A 1 200 ? -11.120 3.304 2.671 1.00 90.62 200 ILE A N 1
ATOM 1490 C CA . ILE A 1 200 ? -10.920 2.777 4.026 1.00 90.62 200 ILE A CA 1
ATOM 1491 C C . ILE A 1 200 ? -12.296 2.378 4.536 1.00 90.62 200 ILE A C 1
ATOM 1493 O O . ILE A 1 200 ? -13.142 3.238 4.782 1.00 90.62 200 ILE A O 1
ATOM 1497 N N . GLU A 1 201 ? -12.514 1.081 4.689 1.00 88.75 201 GLU A N 1
ATOM 1498 C CA . GLU A 1 201 ? -13.798 0.516 5.090 1.00 88.75 201 GLU A CA 1
ATOM 1499 C C . GLU A 1 201 ? -13.632 -0.340 6.340 1.00 88.75 201 GLU A C 1
ATOM 1501 O O . GLU A 1 201 ? -12.551 -0.846 6.634 1.00 88.75 201 GLU A O 1
ATOM 1506 N N . LYS A 1 202 ? -14.706 -0.498 7.114 1.00 82.38 202 LYS A N 1
ATOM 1507 C CA . LYS A 1 202 ? -14.711 -1.469 8.207 1.00 82.38 202 LYS A CA 1
ATOM 1508 C C . LYS A 1 202 ? -14.812 -2.871 7.611 1.00 82.38 202 LYS A C 1
ATOM 1510 O O . LYS A 1 202 ? -15.618 -3.082 6.709 1.00 82.38 202 LYS A O 1
ATOM 1515 N N . GLU A 1 203 ? -14.050 -3.822 8.149 1.00 77.31 203 GLU A N 1
ATOM 1516 C CA . GLU A 1 203 ? -14.230 -5.245 7.849 1.00 77.31 203 GLU A CA 1
ATOM 1517 C C . GLU A 1 203 ? -15.706 -5.612 8.027 1.00 77.31 203 GLU A C 1
ATOM 1519 O O . GLU A 1 203 ? -16.260 -5.488 9.127 1.00 77.31 203 GLU A O 1
ATOM 1524 N N . ALA A 1 204 ? -16.354 -6.080 6.961 1.00 56.25 204 ALA A N 1
ATOM 1525 C CA . ALA A 1 204 ? -17.662 -6.688 7.101 1.00 56.25 204 ALA A CA 1
ATOM 1526 C C . ALA A 1 204 ? -17.503 -7.948 7.960 1.00 56.25 204 ALA A C 1
ATOM 1528 O O . ALA A 1 204 ? -16.871 -8.919 7.544 1.00 56.25 204 ALA A O 1
ATOM 1529 N N . VAL A 1 205 ? -18.075 -7.940 9.167 1.00 46.44 205 VAL A N 1
ATOM 1530 C CA . VAL A 1 205 ? -18.169 -9.144 9.994 1.00 46.44 205 VAL A CA 1
ATOM 1531 C C . VAL A 1 205 ? -19.057 -10.119 9.231 1.00 46.44 205 VAL A C 1
ATOM 1533 O O . VAL A 1 205 ? -20.284 -10.002 9.253 1.00 46.44 205 VAL A O 1
ATOM 1536 N N . VAL A 1 206 ? -18.445 -11.069 8.519 1.00 39.69 206 VAL A N 1
ATOM 1537 C CA . VAL A 1 206 ? -19.161 -12.227 7.988 1.00 39.69 206 VAL A CA 1
ATOM 1538 C C . VAL A 1 206 ? -19.677 -12.968 9.208 1.00 39.69 206 VAL A C 1
ATOM 1540 O O . VAL A 1 206 ? -18.947 -13.690 9.885 1.00 39.69 206 VAL A O 1
ATOM 1543 N N . SER A 1 207 ? -20.942 -12.717 9.527 1.00 34.41 207 SER A N 1
ATOM 1544 C CA . SER A 1 207 ? -21.666 -13.448 10.550 1.00 34.41 207 SER A CA 1
ATOM 1545 C C . SER A 1 207 ? -21.708 -14.892 10.072 1.00 34.41 207 SER A C 1
ATOM 1547 O O . SER A 1 207 ? -22.487 -15.224 9.179 1.00 34.41 207 SER A O 1
ATOM 1549 N N . LYS A 1 208 ? -20.819 -15.741 10.602 1.00 35.12 208 LYS A N 1
ATOM 1550 C CA . LYS A 1 208 ? -20.980 -17.190 10.482 1.00 35.12 208 LYS A CA 1
ATOM 1551 C C . LYS A 1 208 ? -22.334 -17.508 11.109 1.00 35.12 208 LYS A C 1
ATOM 1553 O O . LYS A 1 208 ? -22.489 -17.399 12.323 1.00 35.12 208 LYS A O 1
ATOM 1558 N N . SER A 1 209 ? -23.306 -17.754 10.236 1.00 32.38 209 SER A N 1
ATOM 1559 C CA . SER A 1 209 ? -24.626 -18.278 10.580 1.00 32.38 209 SER A CA 1
ATOM 1560 C C . SER A 1 209 ? -24.516 -19.759 10.909 1.00 32.38 209 SER A C 1
ATOM 1562 O O . SER A 1 209 ? -23.610 -20.411 10.336 1.00 32.38 209 SER A O 1
#

Foldseek 3Di:
DDDPDDDVVVVVVVVVVVVVVVVVVVVVVVVVVVVVVVVVVLVVLLVQQCVVQVVVLVVVVVLQQPFKWKKKKKWWAWPVRDIDIDMDTPGARDDDCRVVLVVQVVCLVVVVFDKDWDKDWDDDPPGFIKIWIWIQGNQRKIWIWIWGPVPDPSIWIKIKTWGWDDDDWDKDKDADDDPITGIMIMTMGMTGTDPVRIDIGTPDPPPPD

Sequence (209 aa):
MHKLKNQQGATLMMALLLLLAASMVSAVILTAATSSARRLENDRAARQAYLTVSSAARLLRDDILNASFVQETVKTTYTNDTSTETSRETTSPTGFTAAWLKAGKAAVDRDSGKSFTDTITLSVDGLDDVSAVFTMAPNYDITIVLHLADGGDSDCRLVLTLRENKADPTVSTVSGGSLWVRDVTTTTTTISWSPDNATIEKEAVVSKS

Secondary structure (DSSP, 8-state):
-----S-HHHHHHHHHHHHHHHHHHHHHHHHHHHHHHHHHHHHHHHHHHHHHHHHHHHHHHHHHHT-EEEEEEEEEEETTS-EEEEEEEEE---SSSHHHHHHHHHHHHHHSSPPEEEEEEE--TTS--EEEEEEE-TTS-EEEEEEETT--TT---EEEEEEE--PPPEEEEEE-SSSSEEEEEEEEEEEEEEEEEEEEEE-------

Radius of gyration: 33.74 Å; chains: 1; bounding box: 81×28×121 Å